Protein AF-0000000080803231 (afdb_homodimer)

Nearest PDB structures (foldseek):
  3es6-assembly2_B  TM=8.431E-01  e=3.240E-10  Homo sapiens
  8ayh-assembly1_A  TM=7.373E-01  e=5.396E-03  Homo sapiens
  5ow3-assembly1_C-3  TM=6.911E-01  e=1.444E-02  Arabidopsis thaliana
  5a42-assembly1_A  TM=6.974E-01  e=1.611E-02  Escherichia coli K-12
  8dhe-assembly1_C  TM=6.449E-01  e=3.264E-01  Tannerella forsythia

Sequence (292 aa):
MQPLQFLPWACRATLFLIFCLHLGPNNAQQDTRNPVIMDMEIQRELENQDEITLKGSLKTELKECMVAKVFLVSSYPMSGPFYYTYTTCLCEDSPKTFYWEFPVVRQVDIALVAKIISEENICTDAISVIPNKGNFTYIRRKLSPQMQPLQFLPWACRATLFLIFCLHLGPNNAQQDTRNPVIMDMEIQRELENQDEITLKGSLKTELKECMVAKVFLVSSYPMSGPFYYTYTTCLCEDSPKTFYWEFPVVRQVDIALVAKIISEENICTDAISVIPNKGNFTYIRRKLSPQ

Foldseek 3Di:
DDPPPPPPPPPLQVLLVVCDVVVDDDCPVPPDQQQKDKDKDWDADPVFRQKIKIKMKIAGQDQAKFKKKKAKDKNDDFDDQNGDIDIAIHHHPDMDMDIGIGGDPAKMKMKIKIATDDDPPRDDPHDHDQDPPNRIDMDMDIDGGD/DDPPPDPDPPVQCVLLVCVDVPVDVDPLPPDDQQQKDKDKDWDADPVFRQKIKIKMKIAGQDQAKFKKKKAKDKNGDFDDQNGDIDIAIHHHPDMDMDIGIGGDPAKMKMKIKIATDDDPPRDDPHDHDQDPPNRIGMDMDIDGGD

Secondary structure (DSSP, 8-state):
-------TTGGGSHHHHHHHHHH-SS----SS--SEEEEEEEEE-SS-TTEEEEEEEEEE--SSBEEEEEEEEESS---GGGG-EEEEEEBTTB-EEEEEEEE--S-EEEEEEEEEE--TTS-SSS-B---SS-SEEEEEEEE---/--------SGGGHHHHHHHHHHH-S-----SS--SEEEEEEEEE-SS-TTEEEEEEEEEE--SSBEEEEEEEEESS---GGGG-EEEEEEBTTB-EEEEEEEE--S-EEEEEEEEEE--TTS-SSS-B---SS-SEEEEEEEE---

Organism: Erinaceus europaeus (NCBI:txid9365)

Structure (mmCIF, N/CA/C/O backbone):
data_AF-0000000080803231-model_v1
#
loop_
_entity.id
_entity.type
_entity.pdbx_description
1 polymer 'Prolactin-induced protein'
#
loop_
_atom_site.group_PDB
_atom_site.id
_atom_site.type_symbol
_atom_site.label_atom_id
_atom_site.label_alt_id
_atom_site.label_comp_id
_atom_site.label_asym_id
_atom_site.label_entity_id
_atom_site.label_seq_id
_atom_site.pdbx_PDB_ins_code
_atom_site.Cartn_x
_atom_site.Cartn_y
_atom_site.Cartn_z
_atom_site.occupancy
_atom_site.B_iso_or_equiv
_atom_site.auth_seq_id
_atom_site.auth_comp_id
_atom_site.auth_asym_id
_atom_site.auth_atom_id
_atom_site.pdbx_PDB_model_num
ATOM 1 N N . MET A 1 1 ? 46.125 -5.98 -3.676 1 27.3 1 MET A N 1
ATOM 2 C CA . MET A 1 1 ? 44.906 -5.176 -3.543 1 27.3 1 MET A CA 1
ATOM 3 C C . MET A 1 1 ? 43.656 -6.047 -3.65 1 27.3 1 MET A C 1
ATOM 5 O O . MET A 1 1 ? 43.438 -6.691 -4.676 1 27.3 1 MET A O 1
ATOM 9 N N . GLN A 1 2 ? 43.125 -6.551 -2.461 1 32.94 2 GLN A N 1
ATOM 10 C CA . GLN A 1 2 ? 42.156 -7.617 -2.283 1 32.94 2 GLN A CA 1
ATOM 11 C C . GLN A 1 2 ? 40.75 -7.164 -2.723 1 32.94 2 GLN A C 1
ATOM 13 O O . GLN A 1 2 ? 40.406 -6.004 -2.531 1 32.94 2 GLN A O 1
ATOM 18 N N . PRO A 1 3 ? 40.031 -7.898 -3.717 1 36.91 3 PRO A N 1
ATOM 19 C CA . PRO A 1 3 ? 38.688 -7.625 -4.25 1 36.91 3 PRO A CA 1
ATOM 20 C C . PRO A 1 3 ? 37.625 -7.559 -3.158 1 36.91 3 PRO A C 1
ATOM 22 O O . PRO A 1 3 ? 37.688 -8.328 -2.193 1 36.91 3 PRO A O 1
ATOM 25 N N . LEU A 1 4 ? 37.188 -6.336 -2.783 1 32.31 4 LEU A N 1
ATOM 26 C CA . LEU A 1 4 ? 36 -6.078 -1.974 1 32.31 4 LEU A CA 1
ATOM 27 C C . LEU A 1 4 ? 34.812 -6.895 -2.477 1 32.31 4 LEU A C 1
ATOM 29 O O . LEU A 1 4 ? 34.281 -6.629 -3.562 1 32.31 4 LEU A O 1
ATOM 33 N N . GLN A 1 5 ? 34.781 -8.133 -2.191 1 29.8 5 GLN A N 1
ATOM 34 C CA . GLN A 1 5 ? 33.688 -9.07 -2.5 1 29.8 5 GLN A CA 1
ATOM 35 C C . GLN A 1 5 ? 32.344 -8.547 -2 1 29.8 5 GLN A C 1
ATOM 37 O O . GLN A 1 5 ? 32.25 -8.102 -0.858 1 29.8 5 GLN A O 1
ATOM 42 N N . PHE A 1 6 ? 31.594 -7.973 -2.893 1 30.08 6 PHE A N 1
ATOM 43 C CA . PHE A 1 6 ? 30.188 -7.602 -2.85 1 30.08 6 PHE A CA 1
ATOM 44 C C . PHE A 1 6 ? 29.344 -8.727 -2.254 1 30.08 6 PHE A C 1
ATOM 46 O O . PHE A 1 6 ? 29.156 -9.773 -2.887 1 30.08 6 PHE A O 1
ATOM 53 N N . LEU A 1 7 ? 29.5 -8.953 -0.941 1 32.75 7 LEU A N 1
ATOM 54 C CA . LEU A 1 7 ? 28.734 -9.984 -0.238 1 32.75 7 LEU A CA 1
ATOM 55 C C . LEU A 1 7 ? 27.234 -9.742 -0.366 1 32.75 7 LEU A C 1
ATOM 57 O O . LEU A 1 7 ? 26.438 -10.43 0.272 1 32.75 7 LEU A O 1
ATOM 61 N N . PRO A 1 8 ? 26.797 -8.594 -0.977 1 37.53 8 PRO A N 1
ATOM 62 C CA . PRO A 1 8 ? 25.469 -8.266 -0.452 1 37.53 8 PRO A CA 1
ATOM 63 C C . PRO A 1 8 ? 24.391 -9.25 -0.909 1 37.53 8 PRO A C 1
ATOM 65 O O . PRO A 1 8 ? 23.203 -8.992 -0.732 1 37.53 8 PRO A O 1
ATOM 68 N N . TRP A 1 9 ? 24.688 -10.094 -1.923 1 33.88 9 TRP A N 1
ATOM 69 C CA . TRP A 1 9 ? 23.578 -10.562 -2.738 1 33.88 9 TRP A CA 1
ATOM 70 C C . TRP A 1 9 ? 22.75 -11.609 -1.989 1 33.88 9 TRP A C 1
ATOM 72 O O . TRP A 1 9 ? 21.906 -12.289 -2.582 1 33.88 9 TRP A O 1
ATOM 82 N N . ALA A 1 10 ? 23.219 -12.164 -0.907 1 36.75 10 ALA A N 1
ATOM 83 C CA . ALA A 1 10 ? 22.656 -13.461 -0.56 1 36.75 10 ALA A CA 1
ATOM 84 C C . ALA A 1 10 ? 21.172 -13.328 -0.196 1 36.75 10 ALA A C 1
ATOM 86 O O . ALA A 1 10 ? 20.422 -14.297 -0.276 1 36.75 10 ALA A O 1
ATOM 87 N N . CYS A 1 11 ? 20.828 -12.32 0.639 1 36 11 CYS A N 1
ATOM 88 C CA . CYS A 1 11 ? 19.609 -12.43 1.442 1 36 11 CYS A CA 1
ATOM 89 C C . CYS A 1 11 ? 18.375 -12.312 0.569 1 36 11 CYS A C 1
ATOM 91 O O . CYS A 1 11 ? 17.25 -12.227 1.081 1 36 11 CYS A O 1
ATOM 93 N N . ARG A 1 12 ? 18.5 -11.969 -0.659 1 38.38 12 ARG A N 1
ATOM 94 C CA . ARG A 1 12 ? 17.328 -11.867 -1.512 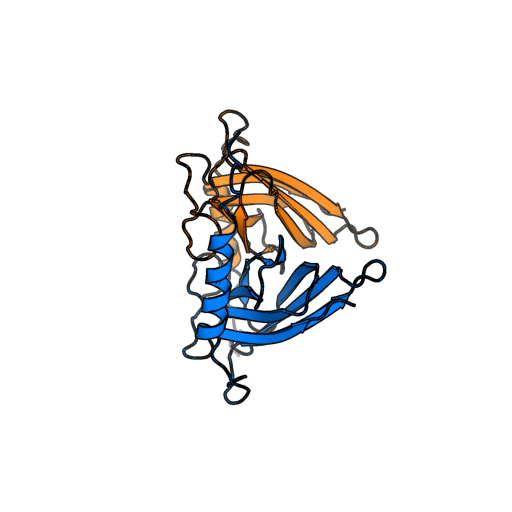1 38.38 12 ARG A CA 1
ATOM 95 C C . ARG A 1 12 ? 16.703 -13.242 -1.737 1 38.38 12 ARG A C 1
ATOM 97 O O . ARG A 1 12 ? 15.57 -13.336 -2.234 1 38.38 12 ARG A O 1
ATOM 104 N N . ALA A 1 13 ? 17.422 -14.297 -1.598 1 39.69 13 ALA A N 1
ATOM 105 C CA . ALA A 1 13 ? 16.984 -15.633 -1.991 1 39.69 13 ALA A CA 1
ATOM 106 C C . ALA A 1 13 ? 15.883 -16.141 -1.073 1 39.69 13 ALA A C 1
ATOM 108 O O . ALA A 1 13 ? 15.078 -17 -1.472 1 39.69 13 ALA A O 1
ATOM 109 N N . THR A 1 14 ? 15.898 -15.758 0.161 1 42.81 14 THR A N 1
ATOM 110 C CA . THR A 1 14 ? 15.062 -16.469 1.129 1 42.81 14 THR A CA 1
ATOM 111 C C . THR A 1 14 ? 13.594 -16.141 0.913 1 42.81 14 THR A C 1
ATOM 113 O O . THR A 1 14 ? 12.719 -16.969 1.198 1 42.81 14 THR A O 1
ATOM 116 N N . LEU A 1 15 ? 13.258 -14.984 0.443 1 43.25 15 LEU A N 1
ATOM 117 C CA . LEU A 1 15 ? 11.828 -14.781 0.242 1 43.25 15 LEU A CA 1
ATOM 118 C C . LEU A 1 15 ? 11.297 -15.695 -0.853 1 43.25 15 LEU A C 1
ATOM 120 O O . LEU A 1 15 ? 10.094 -15.961 -0.92 1 43.25 15 LEU A O 1
ATOM 124 N N . PHE A 1 16 ? 12.188 -16 -1.851 1 43.75 16 PHE A N 1
ATOM 125 C CA . PHE A 1 16 ? 11.836 -16.938 -2.914 1 43.75 16 PHE A CA 1
ATOM 126 C C . PHE A 1 16 ? 11.422 -18.281 -2.338 1 43.75 16 PHE A C 1
ATOM 128 O O . PHE A 1 16 ? 10.445 -18.875 -2.783 1 43.75 16 PHE A O 1
ATOM 135 N N . LEU A 1 17 ? 12.344 -18.844 -1.626 1 43.69 17 LEU A N 1
ATOM 136 C CA . LEU A 1 17 ? 12.133 -20.219 -1.146 1 43.69 17 LEU A CA 1
ATOM 137 C C . LEU A 1 17 ? 10.852 -20.297 -0.312 1 43.69 17 LEU A C 1
ATOM 139 O O . LEU A 1 17 ? 10.117 -21.281 -0.395 1 43.69 17 LEU A O 1
ATOM 143 N N . ILE A 1 18 ? 10.688 -19.219 0.378 1 46.88 18 ILE A N 1
ATOM 144 C CA . ILE A 1 18 ? 9.523 -19.344 1.253 1 46.88 18 ILE A CA 1
ATOM 145 C C . ILE A 1 18 ? 8.242 -19.188 0.437 1 46.88 18 ILE A C 1
ATOM 147 O O . ILE A 1 18 ? 7.18 -19.672 0.834 1 46.88 18 ILE A O 1
ATOM 151 N N . PHE A 1 19 ? 8.336 -18.375 -0.599 1 50.41 19 PHE A N 1
ATOM 152 C CA . PHE A 1 19 ? 7.18 -18.25 -1.483 1 50.41 19 PHE A CA 1
ATOM 153 C C . PHE A 1 19 ? 6.668 -19.641 -1.883 1 50.41 19 PHE A C 1
ATOM 155 O O . PHE A 1 19 ? 5.465 -19.906 -1.813 1 50.41 19 PHE A O 1
ATOM 162 N N . CYS A 1 20 ? 7.637 -20.312 -2.467 1 48.78 20 CYS A N 1
ATOM 163 C CA . CYS A 1 20 ? 7.305 -21.641 -3.002 1 48.78 20 CYS A CA 1
ATOM 164 C C . CYS A 1 20 ? 6.695 -22.516 -1.924 1 48.78 20 CYS A C 1
ATOM 166 O O . CYS A 1 20 ? 5.762 -23.281 -2.193 1 48.78 20 CYS A O 1
ATOM 168 N N . LEU A 1 21 ? 7.445 -22.656 -0.911 1 48.75 21 LEU A N 1
ATOM 169 C CA . LEU A 1 21 ? 6.988 -23.609 0.084 1 48.75 21 LEU A CA 1
ATOM 170 C C . LEU A 1 21 ? 5.625 -23.219 0.643 1 48.75 21 LEU A C 1
ATOM 172 O O . LEU A 1 21 ? 4.84 -24.078 1.053 1 48.75 21 LEU A O 1
ATOM 176 N N . HIS A 1 22 ? 5.473 -21.906 0.751 1 49.66 22 HIS A N 1
ATOM 177 C CA . HIS A 1 22 ? 4.23 -21.531 1.426 1 49.66 22 HIS A CA 1
ATOM 178 C C . HIS A 1 22 ? 3.061 -21.5 0.451 1 49.66 22 HIS A C 1
ATOM 180 O O . HIS A 1 22 ? 1.923 -21.797 0.834 1 49.66 22 HIS A O 1
ATOM 186 N N . LEU A 1 23 ? 3.324 -20.953 -0.739 1 56.59 23 LEU A N 1
ATOM 187 C CA . LEU A 1 23 ? 2.102 -20.891 -1.533 1 56.59 23 LEU A CA 1
ATOM 188 C C . LEU A 1 23 ? 1.754 -22.281 -2.088 1 56.59 23 LEU A C 1
ATOM 190 O O . LEU A 1 23 ? 0.656 -22.484 -2.611 1 56.59 23 LEU A O 1
ATOM 194 N N . GLY A 1 24 ? 2.422 -23.484 -1.534 1 46.59 24 GLY A N 1
ATOM 195 C CA . GLY A 1 24 ? 2.088 -24.859 -1.867 1 46.59 24 GLY A CA 1
ATOM 196 C C . GLY A 1 24 ? 1.472 -25 -3.244 1 46.59 24 GLY A C 1
ATOM 197 O O . GLY A 1 24 ? 1.038 -24.016 -3.846 1 46.59 24 GLY A O 1
ATOM 198 N N . PRO A 1 25 ? 1.751 -26.109 -3.922 1 44.66 25 PRO A N 1
ATOM 199 C CA . PRO A 1 25 ? 1.217 -26.359 -5.262 1 44.66 25 PRO A CA 1
ATOM 200 C C . PRO A 1 25 ? -0.153 -25.719 -5.48 1 44.66 25 PRO A C 1
ATOM 202 O O . PRO A 1 25 ? -0.329 -24.938 -6.41 1 44.66 25 PRO A O 1
ATOM 205 N N . ASN A 1 26 ? -1.227 -26.812 -5.738 1 39 26 ASN A N 1
ATOM 206 C CA . ASN A 1 26 ? -2.438 -26.969 -6.539 1 39 26 ASN A CA 1
ATOM 207 C C . ASN A 1 26 ? -3.473 -25.891 -6.199 1 39 26 ASN A C 1
ATOM 209 O O . ASN A 1 26 ? -4.441 -25.703 -6.938 1 39 26 ASN A O 1
ATOM 213 N N . ASN A 1 27 ? -4.016 -25.797 -4.863 1 38.81 27 ASN A N 1
ATOM 214 C CA . ASN A 1 27 ? -5.461 -25.594 -4.84 1 38.81 27 ASN A CA 1
ATOM 215 C C . ASN A 1 27 ? -5.836 -24.172 -5.246 1 38.81 27 ASN A C 1
ATOM 217 O O . ASN A 1 27 ? -5.562 -23.219 -4.512 1 38.81 27 ASN A O 1
ATOM 221 N N . ALA A 1 28 ? -5.328 -23.609 -6.375 1 43.56 28 ALA A N 1
ATOM 222 C CA . ALA A 1 28 ? -6.301 -22.656 -6.895 1 43.56 28 ALA A CA 1
ATOM 223 C C . ALA A 1 28 ? -7.672 -22.859 -6.254 1 43.56 28 ALA A C 1
ATOM 225 O O . ALA A 1 28 ? -8.383 -23.812 -6.59 1 43.56 28 ALA A O 1
ATOM 226 N N . GLN A 1 29 ? -7.781 -23.031 -5.062 1 41.78 29 GLN A N 1
ATOM 227 C CA . GLN A 1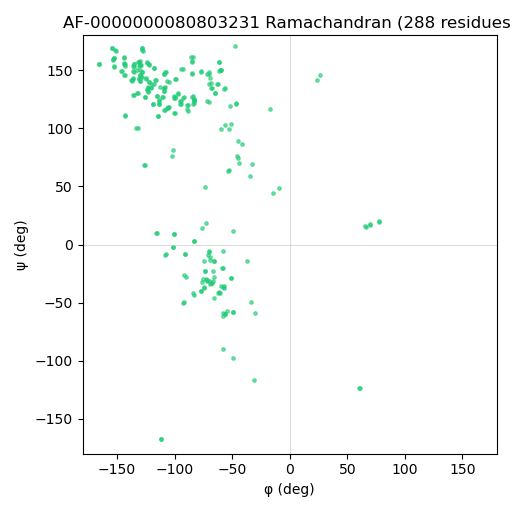 29 ? -9.078 -23.328 -4.461 1 41.78 29 GLN A CA 1
ATOM 228 C C . GLN A 1 29 ? -10.203 -22.594 -5.188 1 41.78 29 GLN A C 1
ATOM 230 O O . GLN A 1 29 ? -10.391 -21.391 -4.988 1 41.78 29 GLN A O 1
ATOM 235 N N . GLN A 1 30 ? -10.32 -22.844 -6.41 1 39.88 30 GLN A N 1
ATOM 236 C CA . GLN A 1 30 ? -11.625 -22.688 -7.059 1 39.88 30 GLN A CA 1
ATOM 237 C C . GLN A 1 30 ? -12.758 -23.047 -6.102 1 39.88 30 GLN A C 1
ATOM 239 O O . GLN A 1 30 ? -13.93 -22.875 -6.43 1 39.88 30 GLN A O 1
ATOM 244 N N . ASP A 1 31 ? -12.75 -24.344 -5.289 1 39.28 31 ASP A N 1
ATOM 245 C CA . ASP A 1 31 ? -14.07 -24.844 -4.914 1 39.28 31 ASP A CA 1
ATOM 246 C C . ASP A 1 31 ? -14.914 -23.734 -4.281 1 39.28 31 ASP A C 1
ATOM 248 O O . ASP A 1 31 ? -16.047 -23.516 -4.688 1 39.28 31 ASP A O 1
ATOM 252 N N . THR A 1 32 ? -14.922 -23.719 -2.771 1 45.59 32 THR A N 1
ATOM 253 C CA . THR A 1 32 ? -15.789 -23.172 -1.737 1 45.59 32 THR A CA 1
ATOM 254 C C . THR A 1 32 ? -15.664 -21.641 -1.681 1 45.59 32 THR A C 1
ATOM 256 O O . THR A 1 32 ? -14.625 -21.094 -2.057 1 45.59 32 THR A O 1
ATOM 259 N N . ARG A 1 33 ? -16.656 -20.812 -1.375 1 61.12 33 ARG A N 1
ATOM 260 C CA . ARG A 1 33 ? -17.016 -19.406 -1.44 1 61.12 33 ARG A CA 1
ATOM 261 C C . ARG A 1 33 ? -15.953 -18.531 -0.797 1 61.12 33 ARG A C 1
ATOM 263 O O . ARG A 1 33 ? -15.969 -18.328 0.417 1 61.12 33 ARG A O 1
ATOM 270 N N . ASN A 1 34 ? -14.688 -18.469 -1.289 1 80.81 34 ASN A N 1
ATOM 271 C CA . ASN A 1 34 ? -13.68 -17.547 -0.78 1 80.81 34 ASN A CA 1
ATOM 272 C C . ASN A 1 34 ? -14.234 -16.125 -0.618 1 80.81 34 ASN A C 1
ATOM 274 O O . ASN A 1 34 ? -14.867 -15.602 -1.532 1 80.81 34 ASN A O 1
ATOM 278 N N . PRO A 1 35 ? -14.148 -15.695 0.57 1 89.44 35 PRO A N 1
ATOM 279 C CA . PRO A 1 35 ? -14.711 -14.367 0.823 1 89.44 35 PRO A CA 1
ATOM 280 C C . PRO A 1 35 ? -14.062 -13.281 -0.032 1 89.44 35 PRO A C 1
ATOM 282 O O . PRO A 1 35 ? -14.672 -12.234 -0.268 1 89.44 35 PRO A O 1
ATOM 285 N N . VAL A 1 36 ? -12.844 -13.586 -0.533 1 94.56 36 VAL A N 1
ATOM 286 C CA . VAL A 1 36 ? -12.148 -12.578 -1.333 1 94.56 36 VAL A CA 1
ATOM 287 C C . VAL A 1 36 ? -12.039 -13.055 -2.779 1 94.56 36 VAL A C 1
ATOM 289 O O . VAL A 1 36 ? -11.523 -14.148 -3.041 1 94.56 36 VAL A O 1
ATOM 292 N N . ILE A 1 37 ? -12.586 -12.297 -3.699 1 95 37 ILE A N 1
ATOM 293 C CA . ILE A 1 37 ? -12.477 -12.539 -5.133 1 95 37 ILE A CA 1
ATOM 294 C C . ILE A 1 37 ? -11.406 -11.617 -5.73 1 95 37 ILE A C 1
ATOM 296 O O . ILE A 1 37 ? -11.445 -10.406 -5.527 1 95 37 ILE A O 1
ATOM 300 N N . MET A 1 38 ? -10.484 -12.188 -6.438 1 95.5 38 MET A N 1
ATOM 301 C CA . MET A 1 38 ? -9.367 -11.383 -6.941 1 95.5 38 MET A CA 1
ATOM 302 C C . MET A 1 38 ? -9.156 -11.625 -8.43 1 95.5 38 MET A C 1
ATOM 304 O O . MET A 1 38 ? -9.547 -12.672 -8.953 1 95.5 38 MET A O 1
ATOM 308 N N . ASP A 1 39 ? -8.617 -10.688 -9.078 1 96.31 39 ASP A N 1
ATOM 309 C CA . ASP A 1 39 ? -8.203 -10.773 -10.477 1 96.31 39 ASP A CA 1
ATOM 310 C C . ASP A 1 39 ? -6.91 -10.008 -10.719 1 96.31 39 ASP A C 1
ATOM 312 O O . ASP A 1 39 ? -6.539 -9.141 -9.922 1 96.31 39 ASP A O 1
ATOM 316 N N . MET A 1 40 ? -6.172 -10.391 -11.703 1 96.19 40 MET A N 1
ATOM 317 C CA . MET A 1 40 ? -4.898 -9.766 -12.062 1 96.19 40 MET A CA 1
ATOM 318 C C . MET A 1 40 ? -4.805 -9.555 -13.57 1 96.19 40 MET A C 1
ATOM 320 O O . MET A 1 40 ? -5.035 -10.477 -14.352 1 96.19 40 MET A O 1
ATOM 324 N N . GLU A 1 41 ? -4.48 -8.359 -13.945 1 96.44 41 GLU A N 1
ATOM 325 C CA . GLU A 1 41 ? -4.285 -7.996 -15.352 1 96.44 41 GLU A CA 1
ATOM 326 C C . GLU A 1 41 ? -2.887 -7.438 -15.586 1 96.44 41 GLU A C 1
ATOM 328 O O . GLU A 1 41 ? -2.383 -6.648 -14.781 1 96.44 41 GLU A O 1
ATOM 333 N N . ILE A 1 42 ? -2.32 -7.82 -16.688 1 95.12 42 ILE A N 1
ATOM 334 C CA . ILE A 1 42 ? -0.968 -7.395 -17.031 1 95.12 42 ILE A CA 1
ATOM 335 C C . ILE A 1 42 ? -1.001 -6.527 -18.297 1 95.12 42 ILE A C 1
ATOM 337 O O . ILE A 1 42 ? -1.584 -6.918 -19.312 1 95.12 42 ILE A O 1
ATOM 341 N N . GLN A 1 43 ? -0.391 -5.414 -18.141 1 93.62 43 GLN A N 1
ATOM 342 C CA . GLN A 1 43 ? -0.244 -4.52 -19.281 1 93.62 43 GLN A CA 1
ATOM 343 C C . GLN A 1 43 ? 1.225 -4.191 -19.547 1 93.62 43 GLN A C 1
ATOM 345 O O . GLN A 1 43 ? 1.98 -3.93 -18.609 1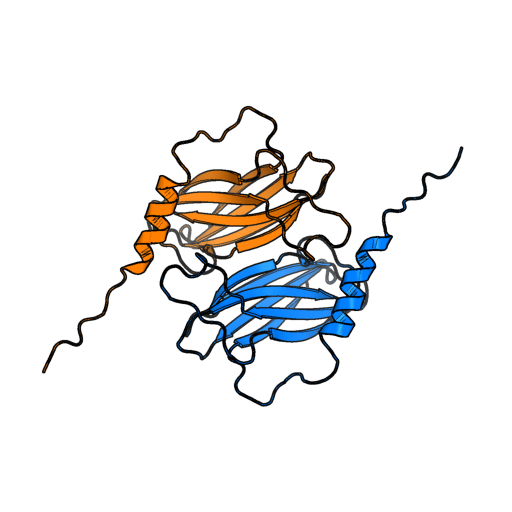 93.62 43 GLN A O 1
ATOM 350 N N . ARG A 1 44 ? 1.612 -4.25 -20.781 1 90.94 44 ARG A N 1
ATOM 351 C CA . ARG A 1 44 ? 2.99 -3.941 -21.141 1 90.94 44 ARG A CA 1
ATOM 352 C C . ARG A 1 44 ? 3.086 -2.566 -21.797 1 90.94 44 ARG A C 1
ATOM 354 O O . ARG A 1 44 ? 2.188 -2.16 -22.531 1 90.94 44 ARG A O 1
ATOM 361 N N . GLU A 1 45 ? 4.137 -1.911 -21.406 1 84.69 45 GLU A N 1
ATOM 362 C CA . GLU A 1 45 ? 4.348 -0.595 -22 1 84.69 45 GLU A CA 1
ATOM 363 C C . GLU A 1 45 ? 4.703 -0.71 -23.484 1 84.69 45 GLU A C 1
ATOM 365 O O . GLU A 1 45 ? 5.469 -1.596 -23.875 1 84.69 45 GLU A O 1
ATOM 370 N N . LEU A 1 46 ? 4.137 0.197 -24.312 1 78.75 46 LEU A N 1
ATOM 371 C CA . LEU A 1 46 ? 4.305 0.16 -25.766 1 78.75 46 LEU A CA 1
ATOM 372 C C . LEU A 1 46 ? 5.77 0.343 -26.141 1 78.75 46 LEU A C 1
ATOM 374 O O . LEU A 1 46 ? 6.27 -0.334 -27.047 1 78.75 46 LEU A O 1
ATOM 378 N N . GLU A 1 47 ? 6.406 1.27 -25.438 1 84.12 47 GLU A N 1
ATOM 379 C CA . GLU A 1 47 ? 7.777 1.597 -25.812 1 84.12 47 GLU A CA 1
ATOM 380 C C . GLU A 1 47 ? 8.75 0.529 -25.312 1 84.12 47 GLU A C 1
ATOM 382 O O . GLU A 1 47 ? 9.766 0.264 -25.969 1 84.12 47 GLU A O 1
ATOM 387 N N . ASN A 1 48 ? 8.594 0.041 -24.219 1 81.06 48 ASN A N 1
ATOM 388 C CA . ASN A 1 48 ? 9.406 -1.021 -23.641 1 81.06 48 ASN A CA 1
ATOM 389 C C . ASN A 1 48 ? 8.547 -2.135 -23.047 1 81.06 48 ASN A C 1
ATOM 391 O O . ASN A 1 48 ? 8.078 -2.031 -21.906 1 81.06 48 ASN A O 1
ATOM 395 N N . GLN A 1 49 ? 8.453 -3.117 -23.781 1 82.44 49 GLN A N 1
ATOM 396 C CA . GLN A 1 49 ? 7.523 -4.195 -23.453 1 82.44 49 GLN A CA 1
ATOM 397 C C . GLN A 1 49 ? 7.984 -4.977 -22.234 1 82.44 49 GLN A C 1
ATOM 399 O O . GLN A 1 49 ? 7.242 -5.809 -21.703 1 82.44 49 GLN A O 1
ATOM 404 N N . ASP A 1 50 ? 9.195 -4.648 -21.75 1 88.69 50 ASP A N 1
ATOM 405 C CA . ASP A 1 50 ? 9.672 -5.336 -20.562 1 88.69 50 ASP A CA 1
ATOM 406 C C . ASP A 1 50 ? 9.266 -4.586 -19.297 1 88.69 50 ASP A C 1
ATOM 408 O O . ASP A 1 50 ? 9.461 -5.078 -18.188 1 88.69 50 ASP A O 1
ATOM 412 N N . GLU A 1 51 ? 8.75 -3.449 -19.562 1 90.12 51 GLU A N 1
ATOM 413 C CA . GLU A 1 51 ? 8.172 -2.707 -18.453 1 90.12 51 GLU A CA 1
ATOM 414 C C . GLU A 1 51 ? 6.707 -3.072 -18.25 1 90.12 51 GLU A C 1
ATOM 416 O O . GLU A 1 51 ? 5.875 -2.842 -19.141 1 90.12 51 GLU A O 1
ATOM 421 N N . ILE A 1 52 ? 6.348 -3.59 -17.094 1 94.12 52 ILE A N 1
ATOM 422 C CA . ILE A 1 52 ? 5.039 -4.168 -16.828 1 94.12 52 ILE A CA 1
ATOM 423 C C . ILE A 1 52 ? 4.25 -3.246 -15.891 1 94.12 52 ILE A C 1
ATOM 425 O O . ILE A 1 52 ? 4.801 -2.719 -14.922 1 94.12 52 ILE A O 1
ATOM 429 N N . THR A 1 53 ? 3.068 -3.043 -16.203 1 95.75 53 THR A N 1
ATOM 430 C CA . THR A 1 53 ? 2.09 -2.549 -15.25 1 95.75 53 THR A CA 1
ATOM 431 C C . THR A 1 53 ? 1.092 -3.643 -14.883 1 95.75 53 THR A C 1
ATOM 433 O O . THR A 1 53 ? 0.344 -4.121 -15.734 1 95.75 53 THR A O 1
ATOM 436 N N . LEU A 1 54 ? 1.113 -4.016 -13.648 1 96.69 54 LEU A N 1
ATOM 437 C CA . LEU A 1 54 ? 0.175 -5.02 -13.156 1 96.69 54 LEU A CA 1
ATOM 438 C C . LEU A 1 54 ? -0.99 -4.363 -12.422 1 96.69 54 LEU A C 1
ATOM 440 O O . LEU A 1 54 ? -0.782 -3.553 -11.516 1 96.69 54 LEU A O 1
ATOM 444 N N . LYS A 1 55 ? -2.125 -4.711 -12.875 1 97.75 55 LYS A N 1
ATOM 445 C CA . LYS A 1 55 ? -3.355 -4.281 -12.219 1 97.75 55 LYS A CA 1
ATOM 446 C C . LYS A 1 55 ? -3.994 -5.43 -11.445 1 97.75 55 LYS A C 1
ATOM 448 O O . LYS A 1 55 ? -4.344 -6.461 -12.023 1 97.75 55 LYS A O 1
ATOM 453 N N . GLY A 1 56 ? -4.094 -5.219 -10.164 1 97.62 56 GLY A N 1
ATOM 454 C CA . GLY A 1 56 ? -4.789 -6.184 -9.328 1 97.62 56 GLY A CA 1
ATOM 455 C C . GLY A 1 56 ? -6.117 -5.672 -8.805 1 97.62 56 GLY A C 1
ATOM 456 O O . GLY A 1 56 ? -6.242 -4.496 -8.461 1 97.62 56 GLY A O 1
ATOM 457 N N . SER A 1 57 ? -7.055 -6.531 -8.656 1 97.81 57 SER A N 1
ATOM 458 C CA . SER A 1 57 ? -8.359 -6.137 -8.141 1 97.81 57 SER A CA 1
ATOM 459 C C . SER A 1 57 ? -8.867 -7.133 -7.098 1 97.81 57 SER A C 1
ATOM 461 O O . SER A 1 57 ? -8.656 -8.336 -7.238 1 97.81 57 SER A O 1
ATOM 463 N N . LEU A 1 58 ? -9.508 -6.594 -6.082 1 97.56 58 LEU A N 1
ATOM 464 C CA . LEU A 1 58 ? -10.141 -7.391 -5.031 1 97.56 58 LEU A CA 1
ATOM 465 C C . LEU A 1 58 ? -11.578 -6.945 -4.801 1 97.56 58 LEU A C 1
ATOM 467 O O . LEU A 1 58 ? -11.867 -5.746 -4.789 1 97.56 58 LEU A O 1
ATOM 471 N N . LYS A 1 59 ? -12.414 -7.891 -4.586 1 97.44 59 LYS A N 1
ATOM 472 C CA . LYS A 1 59 ? -13.758 -7.617 -4.094 1 97.44 59 LYS A CA 1
ATOM 473 C C . LYS A 1 59 ? -14.227 -8.711 -3.137 1 97.44 59 LYS A C 1
ATOM 475 O O . LYS A 1 59 ? -13.602 -9.766 -3.041 1 97.44 59 LYS A O 1
ATOM 480 N N . THR A 1 60 ? -15.188 -8.422 -2.35 1 94.81 60 THR A N 1
ATOM 481 C CA . THR A 1 60 ? -15.758 -9.43 -1.46 1 94.81 60 THR A CA 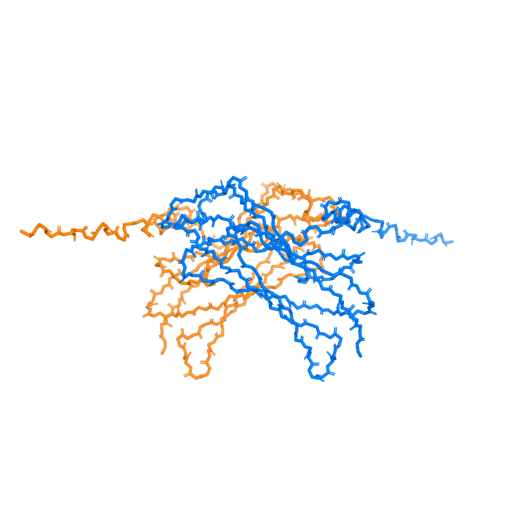1
ATOM 482 C C . THR A 1 60 ? -17.281 -9.453 -1.572 1 94.81 60 THR A C 1
ATOM 484 O O . THR A 1 60 ? -17.906 -8.438 -1.904 1 94.81 60 THR A O 1
ATOM 487 N N . GLU A 1 61 ? -17.844 -10.633 -1.344 1 91.12 61 GLU A N 1
ATOM 488 C CA . GLU A 1 61 ? -19.297 -10.781 -1.314 1 91.12 61 GLU A CA 1
ATOM 489 C C . GLU A 1 61 ? -19.812 -10.844 0.12 1 91.12 61 GLU A C 1
ATOM 491 O O . GLU A 1 61 ? -21.016 -10.977 0.344 1 91.12 61 GLU A O 1
ATOM 496 N N . LEU A 1 62 ? -18.844 -10.805 1.055 1 92 62 LEU A N 1
ATOM 497 C CA . LEU A 1 62 ? -19.266 -10.797 2.453 1 92 62 LEU A CA 1
ATOM 498 C C . LEU A 1 62 ? -19.922 -9.469 2.818 1 92 62 LEU A C 1
ATOM 500 O O . LEU A 1 62 ? -19.5 -8.406 2.342 1 92 62 LEU A O 1
ATOM 504 N N . LYS A 1 63 ? -20.828 -9.578 3.701 1 91.88 63 LYS A N 1
ATOM 505 C CA . LYS A 1 63 ? -21.469 -8.359 4.188 1 91.88 63 LYS A CA 1
ATOM 506 C C . LYS A 1 63 ? -20.547 -7.594 5.129 1 91.88 63 LYS A C 1
ATOM 508 O O . LYS A 1 63 ? -20.547 -6.359 5.148 1 91.88 63 LYS A O 1
ATOM 513 N N . GLU A 1 64 ? -19.797 -8.352 5.93 1 93.81 64 GLU A N 1
ATOM 514 C CA . GLU A 1 64 ? -18.844 -7.73 6.848 1 93.81 64 GLU A CA 1
ATOM 515 C C . GLU A 1 64 ? -17.594 -7.262 6.109 1 93.81 64 GLU A C 1
ATOM 517 O O . GLU A 1 64 ? -17.188 -7.871 5.117 1 93.81 64 GLU A O 1
ATOM 522 N N . CYS A 1 65 ? -17.062 -6.238 6.605 1 96.06 65 CYS A N 1
ATOM 523 C CA . CYS A 1 65 ? -15.82 -5.738 6.043 1 96.06 65 CYS A CA 1
ATOM 524 C C . CYS A 1 65 ? -14.625 -6.473 6.629 1 96.06 65 CYS A C 1
ATOM 526 O O . CYS A 1 65 ? -14.734 -7.125 7.672 1 96.06 65 CYS A O 1
ATOM 528 N N . MET A 1 66 ? -13.492 -6.336 5.871 1 96.88 66 MET A N 1
ATOM 529 C CA . MET A 1 66 ? -12.242 -6.949 6.301 1 96.88 66 MET A CA 1
ATOM 530 C C . MET A 1 66 ? -11.055 -6.066 5.938 1 96.88 66 MET A C 1
ATOM 532 O O . MET A 1 66 ? -11.156 -5.203 5.062 1 96.88 66 MET A O 1
ATOM 536 N N . VAL A 1 67 ? -9.977 -6.27 6.703 1 96.94 67 VAL A N 1
ATOM 537 C CA . VAL A 1 67 ? -8.734 -5.586 6.359 1 96.94 67 VAL A CA 1
ATOM 538 C C . VAL A 1 67 ? -7.855 -6.5 5.512 1 96.94 67 VAL A C 1
ATOM 540 O O . VAL A 1 67 ? -7.488 -7.594 5.949 1 96.94 67 VAL A O 1
ATOM 543 N N . ALA A 1 68 ? -7.547 -6.027 4.305 1 97.88 68 ALA A N 1
ATOM 544 C CA . ALA A 1 68 ? -6.77 -6.855 3.387 1 97.88 68 ALA A CA 1
ATOM 545 C C . ALA A 1 68 ? -5.363 -6.293 3.195 1 97.88 68 ALA A C 1
ATOM 547 O O . ALA A 1 68 ? -5.195 -5.098 2.949 1 97.88 68 ALA A O 1
ATOM 548 N N . LYS A 1 69 ? -4.383 -7.07 3.383 1 97.94 69 LYS A N 1
ATOM 549 C CA . LYS A 1 69 ? -3.006 -6.84 2.957 1 97.94 69 LYS A CA 1
ATOM 550 C C . LYS A 1 69 ? -2.725 -7.516 1.619 1 97.94 69 LYS A C 1
ATOM 552 O O . LYS A 1 69 ? -2.943 -8.719 1.468 1 97.94 69 LYS A O 1
ATOM 557 N N . VAL A 1 70 ? -2.285 -6.738 0.651 1 97.88 70 VAL A N 1
ATOM 558 C CA . VAL A 1 70 ? -2.164 -7.227 -0.718 1 97.88 70 VAL A CA 1
ATOM 559 C C . VAL A 1 70 ? -0.742 -6.996 -1.226 1 97.88 70 VAL A C 1
ATOM 561 O O . VAL A 1 70 ? -0.214 -5.887 -1.128 1 97.88 70 VAL A O 1
ATOM 564 N N . PHE A 1 71 ? -0.11 -8.016 -1.718 1 97.06 71 PHE A N 1
ATOM 565 C CA . PHE A 1 71 ? 1.278 -7.891 -2.146 1 97.06 71 PHE A CA 1
ATOM 566 C C . PHE A 1 71 ? 1.605 -8.922 -3.221 1 97.06 71 PHE A C 1
ATOM 568 O O . PHE A 1 71 ? 0.796 -9.805 -3.508 1 97.06 71 PHE A O 1
ATOM 575 N N . LEU A 1 72 ? 2.752 -8.742 -3.834 1 96.19 72 LEU A N 1
ATOM 576 C CA . LEU A 1 72 ? 3.221 -9.664 -4.867 1 96.19 72 LEU A CA 1
ATOM 577 C C . LEU A 1 72 ? 4.371 -10.516 -4.355 1 96.19 72 LEU A C 1
ATOM 579 O O . LEU A 1 72 ? 5.129 -10.094 -3.48 1 96.19 72 LEU A O 1
ATOM 583 N N . VAL A 1 73 ? 4.414 -11.703 -4.879 1 93.75 73 VAL A N 1
ATOM 584 C CA . VAL A 1 73 ? 5.547 -12.602 -4.676 1 93.75 73 VAL A CA 1
ATOM 585 C C . VAL A 1 73 ? 6.043 -13.117 -6.023 1 93.75 73 VAL A C 1
ATOM 587 O O . VAL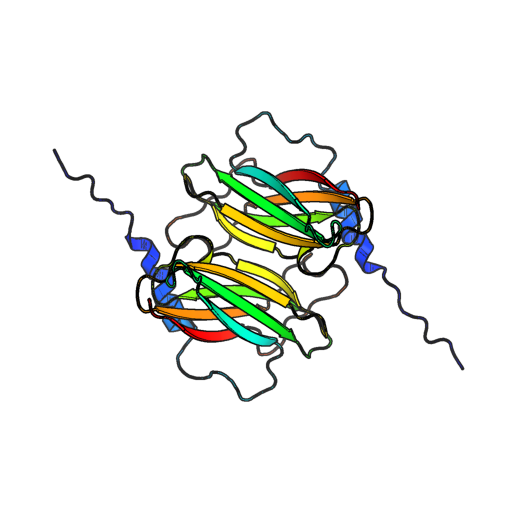 A 1 73 ? 5.27 -13.219 -6.98 1 93.75 73 VAL A O 1
ATOM 590 N N . SER A 1 74 ? 7.289 -13.352 -6.066 1 92 74 SER A N 1
ATOM 591 C CA . SER A 1 74 ? 7.875 -13.805 -7.32 1 92 74 SER A CA 1
ATOM 592 C C . SER A 1 74 ? 8.844 -14.961 -7.09 1 92 74 SER A C 1
ATOM 594 O O . SER A 1 74 ? 9.375 -15.125 -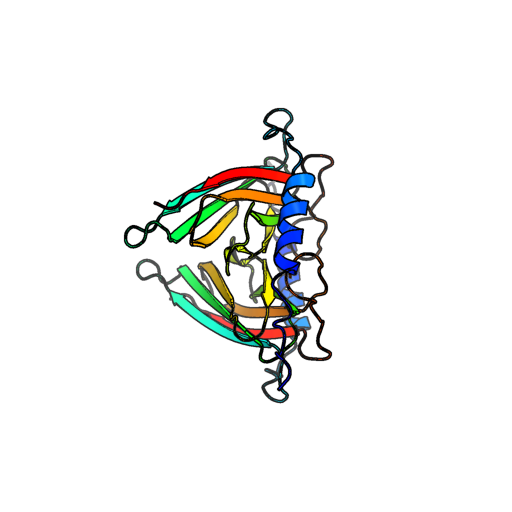5.992 1 92 74 SER A O 1
ATOM 596 N N . SER A 1 75 ? 8.992 -15.703 -8.141 1 90 75 SER A N 1
ATOM 597 C CA . SER A 1 75 ? 9.922 -16.828 -8.102 1 90 75 SER A CA 1
ATOM 598 C C . SER A 1 75 ? 11.367 -16.344 -8.141 1 90 75 SER A C 1
ATOM 600 O O . SER A 1 75 ? 12.289 -17.094 -7.805 1 90 75 SER A O 1
ATOM 602 N N . TYR A 1 76 ? 11.594 -15.172 -8.641 1 88.94 76 TYR A N 1
ATOM 603 C CA . TYR A 1 76 ? 12.914 -14.547 -8.703 1 88.94 76 TYR A CA 1
ATOM 604 C C . TYR A 1 76 ? 12.875 -13.141 -8.133 1 88.94 76 TYR A C 1
ATOM 606 O O . TYR A 1 76 ? 11.82 -12.5 -8.102 1 88.94 76 TYR A O 1
ATOM 614 N N . PRO A 1 77 ? 14.062 -12.617 -7.613 1 90.31 77 PRO A N 1
ATOM 615 C CA . PRO A 1 77 ? 14.086 -11.25 -7.09 1 90.31 77 PRO A CA 1
ATOM 616 C C . PRO A 1 77 ? 13.625 -10.219 -8.117 1 90.31 77 PRO A C 1
ATOM 618 O O . PRO A 1 77 ? 13.984 -10.312 -9.297 1 90.31 77 PRO A O 1
ATOM 621 N N . MET A 1 78 ? 12.812 -9.398 -7.602 1 92 78 MET A N 1
ATOM 622 C CA . MET A 1 78 ? 12.32 -8.297 -8.422 1 92 78 MET A CA 1
ATOM 623 C C . MET A 1 78 ? 12.852 -6.961 -7.922 1 92 78 MET A C 1
ATOM 625 O O . MET A 1 78 ? 13.805 -6.922 -7.141 1 92 78 MET A O 1
ATOM 629 N N . SER A 1 79 ? 12.25 -5.844 -8.43 1 90.25 79 SER A N 1
ATOM 630 C CA . SER A 1 79 ? 12.836 -4.559 -8.055 1 90.25 79 SER A CA 1
ATOM 631 C C . SER A 1 79 ? 11.758 -3.545 -7.688 1 90.25 79 SER A C 1
ATOM 633 O O . SER A 1 79 ? 10.617 -3.654 -8.141 1 90.25 79 SER A O 1
ATOM 635 N N . GLY A 1 80 ? 12.211 -2.729 -6.805 1 91.75 80 GLY A N 1
ATOM 636 C CA . GLY A 1 80 ? 11.484 -1.49 -6.578 1 91.75 80 GLY A CA 1
ATOM 637 C C . GLY A 1 80 ? 10.055 -1.713 -6.121 1 91.75 80 GLY A C 1
ATOM 638 O O . GLY A 1 80 ? 9.812 -2.439 -5.156 1 91.75 80 GLY A O 1
ATOM 639 N N . PRO A 1 81 ? 9.094 -1.082 -6.969 1 95.94 81 PRO A N 1
ATOM 640 C CA . PRO A 1 81 ? 7.684 -1.046 -6.562 1 95.94 81 PRO A CA 1
ATOM 641 C C . PRO A 1 81 ? 7.047 -2.432 -6.523 1 95.94 81 PRO A C 1
ATOM 643 O O . PRO A 1 81 ? 5.953 -2.598 -5.977 1 95.94 81 PRO A O 1
ATOM 646 N N . PHE A 1 82 ? 7.734 -3.367 -7.117 1 95.25 82 PHE A N 1
ATOM 647 C CA . PHE A 1 82 ? 7.246 -4.738 -7.043 1 95.25 82 PHE A CA 1
ATOM 648 C C . PHE A 1 82 ? 6.953 -5.133 -5.602 1 95.25 82 PHE A C 1
ATOM 650 O O . PHE A 1 82 ? 6.008 -5.879 -5.332 1 95.25 82 PHE A O 1
ATOM 657 N N . TYR A 1 83 ? 7.648 -4.555 -4.723 1 94.69 83 TYR A N 1
ATOM 658 C CA . TYR A 1 83 ? 7.621 -5.035 -3.346 1 94.69 83 TYR A CA 1
ATOM 659 C C . TYR A 1 83 ? 6.703 -4.172 -2.484 1 94.69 83 TYR A C 1
ATOM 661 O O . TYR A 1 83 ? 6.684 -4.309 -1.259 1 94.69 83 TYR A O 1
ATOM 669 N N . TYR A 1 84 ? 5.973 -3.289 -3.117 1 97.31 84 TYR A N 1
ATOM 670 C CA . TYR A 1 84 ? 5.008 -2.512 -2.348 1 97.31 84 TYR A CA 1
ATOM 671 C C . TYR A 1 84 ? 3.877 -3.396 -1.837 1 97.31 84 TYR A C 1
ATOM 673 O O . TYR A 1 84 ? 3.389 -4.27 -2.559 1 97.31 84 TYR A O 1
ATOM 681 N N . THR A 1 85 ? 3.545 -3.217 -0.608 1 97.88 85 THR A N 1
ATOM 682 C CA . THR A 1 85 ? 2.385 -3.875 -0.015 1 97.88 85 THR A CA 1
ATOM 683 C C . THR A 1 85 ? 1.271 -2.867 0.257 1 97.88 85 THR A C 1
ATOM 685 O O . THR A 1 85 ? 1.52 -1.795 0.813 1 97.88 85 THR A O 1
ATOM 688 N N . TYR A 1 86 ? 0.101 -3.262 -0.16 1 98.12 86 TYR A N 1
ATOM 689 C CA . TYR A 1 86 ? -1.066 -2.43 0.114 1 98.12 86 TYR A CA 1
ATOM 690 C C . TYR A 1 86 ? -1.845 -2.961 1.312 1 98.12 86 TYR A C 1
ATOM 692 O O . TYR A 1 86 ? -1.962 -4.176 1.495 1 98.12 86 TYR A O 1
ATOM 700 N N . THR A 1 87 ? -2.35 -2.074 2.096 1 97.75 87 THR A N 1
ATOM 701 C CA . THR A 1 87 ? -3.365 -2.402 3.09 1 97.75 87 THR A CA 1
ATOM 702 C C . THR A 1 87 ? -4.609 -1.546 2.895 1 97.75 87 THR A C 1
ATOM 704 O O . THR A 1 87 ? -4.512 -0.331 2.705 1 97.75 87 THR A O 1
ATOM 707 N N . THR A 1 88 ? -5.734 -2.201 2.93 1 97.38 88 THR A N 1
ATOM 708 C CA . THR A 1 88 ? -6.969 -1.459 2.711 1 97.38 88 THR A CA 1
ATOM 709 C C . THR A 1 88 ? -8.141 -2.145 3.408 1 97.38 88 THR A C 1
ATOM 711 O O . THR A 1 88 ? -8.047 -3.309 3.799 1 97.38 88 THR A O 1
ATOM 714 N N . CYS A 1 89 ? -9.148 -1.373 3.592 1 97.06 89 CYS A N 1
ATOM 715 C CA . CYS A 1 89 ? -10.43 -1.916 4.035 1 97.06 89 CYS A CA 1
ATOM 716 C C . CYS A 1 89 ? -11.227 -2.455 2.857 1 97.06 89 CYS A C 1
ATOM 718 O O . CYS A 1 89 ? -11.5 -1.728 1.898 1 97.06 89 CYS A O 1
ATOM 720 N N . LEU A 1 90 ? -11.586 -3.705 2.863 1 96.88 90 LEU A N 1
ATOM 721 C CA . LEU A 1 90 ? -12.367 -4.363 1.82 1 96.88 90 LEU A CA 1
ATOM 722 C C . LEU A 1 90 ? -13.797 -4.617 2.289 1 96.88 90 LEU A C 1
ATOM 724 O O . LEU A 1 90 ? -14.016 -5.375 3.236 1 96.88 90 LEU A O 1
ATOM 728 N N . CYS A 1 91 ? -14.742 -3.988 1.589 1 95.88 91 CYS A N 1
ATOM 729 C CA . CYS A 1 91 ? -16.141 -4.105 1.952 1 95.88 91 CYS A CA 1
ATOM 730 C C . CYS A 1 91 ? -16.984 -4.504 0.748 1 95.88 91 CYS A C 1
ATOM 732 O O . CYS A 1 91 ? -16.531 -4.441 -0.391 1 95.88 91 CYS A O 1
ATOM 734 N N . GLU A 1 92 ? -18.219 -4.844 1.104 1 93.38 92 GLU A N 1
ATOM 735 C CA . GLU A 1 92 ? -19.141 -5.242 0.041 1 93.38 92 GLU A CA 1
ATOM 736 C C . GLU A 1 92 ? -19.375 -4.102 -0.941 1 93.38 92 GLU A C 1
ATOM 738 O O . GLU A 1 92 ? -19.484 -2.941 -0.537 1 93.38 92 GLU A O 1
ATOM 743 N N . ASP A 1 93 ? -19.391 -4.406 -2.18 1 92.06 93 ASP A N 1
ATOM 744 C CA . ASP A 1 93 ? -19.734 -3.484 -3.258 1 92.06 93 ASP A CA 1
ATOM 745 C C . ASP A 1 93 ? -18.703 -2.361 -3.369 1 92.06 93 ASP A C 1
ATOM 747 O O . ASP A 1 93 ? -19.031 -1.254 -3.803 1 92.06 93 ASP A O 1
ATOM 751 N N . SER A 1 94 ? -17.609 -2.471 -2.82 1 93.94 94 SER A N 1
ATOM 752 C CA . SER A 1 94 ? -16.516 -1.514 -2.91 1 93.94 94 SER A CA 1
ATOM 753 C C . SER A 1 94 ? -15.219 -2.191 -3.367 1 93.94 94 SER A C 1
ATOM 755 O O . SER A 1 94 ? -14.281 -2.33 -2.586 1 93.94 94 SER A O 1
ATOM 757 N N . PRO A 1 95 ? -15.266 -2.596 -4.598 1 97.19 95 PRO A N 1
ATOM 758 C CA . PRO A 1 95 ? -14.055 -3.254 -5.09 1 97.19 95 PRO A CA 1
ATOM 759 C C . PRO A 1 95 ? -12.82 -2.35 -5.031 1 97.19 95 PRO A C 1
ATOM 761 O O . PRO A 1 95 ? -12.953 -1.124 -5.094 1 97.19 95 PRO A O 1
ATOM 764 N N . LYS A 1 96 ? -11.688 -2.977 -4.852 1 97.88 96 LYS A N 1
ATOM 765 C CA . LYS A 1 96 ? -10.422 -2.258 -4.758 1 97.88 96 LYS A CA 1
ATOM 766 C C . LYS A 1 96 ? -9.484 -2.639 -5.906 1 97.88 96 LYS A C 1
ATOM 768 O O . LYS A 1 96 ? -9.43 -3.805 -6.301 1 97.88 96 LYS A O 1
ATOM 773 N N . THR A 1 97 ? -8.789 -1.643 -6.395 1 98.12 97 THR A N 1
ATOM 774 C CA . THR A 1 97 ? -7.816 -1.872 -7.461 1 98.12 97 THR A CA 1
ATOM 775 C C . THR A 1 97 ? -6.438 -1.354 -7.062 1 98.12 97 THR A C 1
ATOM 777 O O . THR A 1 97 ? -6.324 -0.282 -6.465 1 98.12 97 THR A O 1
ATOM 780 N N . PHE A 1 98 ? -5.465 -2.098 -7.461 1 97.88 98 PHE A N 1
ATOM 781 C CA . PHE A 1 98 ? -4.074 -1.802 -7.133 1 97.88 98 PHE A CA 1
ATOM 782 C C . PHE A 1 98 ? -3.203 -1.841 -8.383 1 97.88 98 PHE A C 1
ATOM 784 O O . PHE A 1 98 ? -3.529 -2.529 -9.352 1 97.88 98 PHE A O 1
ATOM 791 N N . TYR A 1 99 ? -2.062 -1.142 -8.25 1 97.19 99 TYR A N 1
ATOM 792 C CA . TYR A 1 99 ? -1.155 -1.128 -9.391 1 97.19 99 TYR A CA 1
ATOM 793 C C . TYR A 1 99 ? 0.291 -1.292 -8.938 1 97.19 99 TYR A C 1
ATOM 795 O O . TYR A 1 99 ? 0.702 -0.716 -7.93 1 97.19 99 TYR A O 1
ATOM 803 N N . TRP A 1 100 ? 0.984 -2.025 -9.711 1 97.31 100 TRP A N 1
ATOM 804 C CA . TRP A 1 100 ? 2.43 -2.162 -9.57 1 97.31 100 TRP A CA 1
ATOM 805 C C . TRP A 1 100 ? 3.127 -1.965 -10.914 1 97.31 100 TRP A C 1
ATOM 807 O O . TRP A 1 100 ? 2.619 -2.393 -11.953 1 97.31 100 TRP A O 1
ATOM 817 N N . GLU A 1 101 ? 4.25 -1.345 -10.867 1 95.38 101 GLU A N 1
ATOM 818 C CA . GLU A 1 101 ? 5.094 -1.204 -12.055 1 95.38 101 GLU A CA 1
ATOM 819 C C . GLU A 1 101 ? 6.484 -1.776 -11.812 1 95.38 101 GLU A C 1
ATOM 821 O O . GLU A 1 101 ? 7.145 -1.429 -10.828 1 95.38 101 GLU A O 1
ATOM 826 N N . PHE A 1 102 ? 6.953 -2.621 -12.781 1 95.38 102 PHE A N 1
ATOM 827 C CA . PHE A 1 102 ? 8.258 -3.246 -12.625 1 95.38 102 PHE A CA 1
ATOM 828 C C . PHE A 1 102 ? 8.734 -3.84 -13.945 1 95.38 102 PHE A C 1
ATOM 830 O O . PHE A 1 102 ? 7.926 -4.199 -14.805 1 95.38 102 PHE A O 1
ATOM 837 N N . PRO A 1 103 ? 10.016 -3.975 -14.086 1 95.19 103 PRO A N 1
ATOM 838 C CA . PRO A 1 103 ? 10.539 -4.637 -15.289 1 95.19 103 PRO A CA 1
ATOM 839 C C . PRO A 1 103 ? 10.578 -6.156 -15.156 1 95.19 103 PRO A C 1
ATOM 841 O O . PRO A 1 103 ? 10.703 -6.68 -14.047 1 95.19 103 PRO A O 1
ATOM 844 N N . VAL A 1 104 ? 10.359 -6.785 -16.297 1 94.12 104 VAL A N 1
ATOM 845 C CA . VAL A 1 104 ? 10.539 -8.234 -16.359 1 94.12 104 VAL A CA 1
ATOM 846 C C . VAL A 1 104 ? 11.703 -8.57 -17.281 1 94.12 104 VAL A C 1
ATOM 848 O O . VAL A 1 104 ? 11.594 -8.43 -18.5 1 94.12 104 VAL A O 1
ATOM 851 N N . VAL A 1 105 ? 12.797 -9.07 -16.656 1 92.81 105 VAL A N 1
ATOM 852 C CA . VAL A 1 105 ? 14.016 -9.281 -17.438 1 92.81 105 VAL A CA 1
ATOM 853 C C . VAL A 1 105 ? 14.242 -10.773 -17.656 1 92.81 105 VAL A C 1
ATOM 855 O O . VAL A 1 105 ? 15.117 -11.172 -18.422 1 92.81 105 VAL A O 1
ATOM 858 N N . ARG A 1 106 ? 13.516 -11.617 -17.062 1 93.06 106 ARG A N 1
ATOM 859 C CA . ARG A 1 106 ? 13.555 -13.062 -17.234 1 93.06 106 ARG A CA 1
ATOM 860 C C . ARG A 1 106 ? 12.195 -13.688 -16.953 1 93.06 106 ARG A C 1
ATOM 862 O O . ARG A 1 106 ? 11.289 -13.023 -16.438 1 93.06 106 ARG A O 1
ATOM 869 N N . GLN A 1 107 ? 12.125 -14.867 -17.328 1 93.56 107 GLN A N 1
ATOM 870 C CA . GLN A 1 107 ? 10.883 -15.562 -17 1 93.56 107 GLN A CA 1
ATOM 871 C C . GLN A 1 107 ? 10.719 -15.711 -15.492 1 93.56 107 GLN A C 1
ATOM 873 O O . GLN A 1 107 ? 11.656 -16.109 -14.797 1 93.56 107 GLN A O 1
ATOM 878 N N . VAL A 1 108 ? 9.508 -15.32 -15.055 1 92.56 108 VAL A N 1
ATOM 879 C CA . VAL A 1 108 ? 9.266 -15.383 -13.617 1 92.56 108 VAL A CA 1
ATOM 880 C C . VAL A 1 108 ? 7.82 -15.797 -13.359 1 92.56 108 VAL A C 1
ATOM 882 O O . VAL A 1 108 ? 6.926 -15.492 -14.156 1 92.56 108 VAL A O 1
ATOM 885 N N . ASP A 1 109 ? 7.609 -16.5 -12.344 1 90.25 109 ASP A N 1
ATOM 886 C CA . ASP A 1 109 ? 6.281 -16.75 -11.789 1 90.25 109 ASP A CA 1
ATOM 887 C C . ASP A 1 109 ? 5.938 -15.727 -10.711 1 90.25 109 ASP A C 1
ATOM 889 O O . ASP A 1 109 ? 6.691 -15.547 -9.758 1 90.25 109 ASP A O 1
ATOM 893 N N . ILE A 1 110 ? 4.816 -15.125 -10.914 1 93.75 110 ILE A N 1
ATOM 894 C CA . ILE A 1 110 ? 4.426 -14.156 -9.891 1 93.75 110 ILE A CA 1
ATOM 895 C C . ILE A 1 110 ? 3.066 -14.539 -9.312 1 93.75 110 ILE A C 1
ATOM 897 O O . ILE A 1 110 ? 2.289 -15.25 -9.953 1 93.75 110 ILE A O 1
ATOM 901 N N . ALA A 1 111 ? 2.816 -14.102 -8.07 1 94.19 111 ALA A N 1
ATOM 902 C CA . ALA A 1 111 ? 1.506 -14.281 -7.449 1 94.19 111 ALA A CA 1
ATOM 903 C C . ALA A 1 111 ? 1.024 -12.984 -6.809 1 94.19 111 ALA A C 1
ATOM 905 O O . ALA A 1 111 ? 1.808 -12.266 -6.18 1 94.19 111 ALA A O 1
ATOM 906 N N . LEU A 1 112 ? -0.152 -12.672 -7.125 1 96.31 112 LEU A N 1
ATOM 907 C CA . LEU A 1 112 ? -0.868 -11.672 -6.336 1 96.31 112 LEU A CA 1
ATOM 908 C C . LEU A 1 112 ? -1.495 -12.312 -5.098 1 96.31 112 LEU A C 1
ATOM 910 O O . LEU A 1 112 ? -2.289 -13.25 -5.211 1 96.31 112 LEU A O 1
ATOM 914 N N . VAL A 1 113 ? -1.163 -11.773 -3.908 1 94 113 VAL A N 1
ATOM 915 C CA . VAL A 1 113 ? -1.577 -12.398 -2.658 1 94 113 VAL A CA 1
ATOM 916 C C . VAL A 1 113 ? -2.424 -11.422 -1.845 1 94 113 VAL A C 1
ATOM 918 O O . VAL A 1 113 ? -2.098 -10.242 -1.748 1 94 113 VAL A O 1
ATOM 921 N N . ALA A 1 114 ? -3.48 -11.93 -1.33 1 95.88 114 ALA A N 1
ATOM 922 C CA . ALA A 1 114 ? -4.285 -11.195 -0.362 1 95.88 114 ALA A CA 1
ATOM 923 C C . ALA A 1 114 ? -4.348 -11.922 0.975 1 95.88 114 ALA A C 1
ATOM 925 O O . ALA A 1 114 ? -4.734 -13.094 1.033 1 95.88 114 ALA A O 1
ATOM 926 N N . LYS A 1 115 ? -3.912 -11.305 2.004 1 94.44 115 LYS A N 1
ATOM 927 C CA . LYS A 1 115 ? -4.016 -11.797 3.375 1 94.44 115 LYS A CA 1
ATOM 928 C C . LYS A 1 115 ? -4.949 -10.922 4.207 1 94.44 115 LYS A C 1
ATOM 930 O O . LYS A 1 115 ? -4.766 -9.703 4.273 1 94.44 115 LYS A O 1
ATOM 935 N N . ILE A 1 116 ? -5.957 -11.586 4.777 1 95.19 116 ILE A N 1
ATOM 936 C CA . ILE A 1 116 ? -6.855 -10.844 5.656 1 95.19 116 ILE A CA 1
ATOM 937 C C . ILE A 1 116 ? -6.262 -10.766 7.059 1 95.19 116 ILE A C 1
ATOM 939 O O . ILE A 1 116 ? -5.906 -11.797 7.645 1 95.19 116 ILE A O 1
ATOM 943 N N . ILE A 1 117 ? -6.172 -9.523 7.609 1 95.44 117 ILE A N 1
ATOM 944 C CA . ILE A 1 117 ? -5.512 -9.336 8.898 1 95.44 117 ILE A CA 1
ATOM 945 C C . ILE A 1 117 ? -6.434 -8.562 9.844 1 95.44 117 ILE A C 1
ATOM 947 O O . ILE A 1 117 ? -7.488 -8.078 9.43 1 95.44 117 ILE A O 1
ATOM 951 N N . SER A 1 118 ? -5.98 -8.602 11.148 1 93.19 118 SER A N 1
ATOM 952 C CA . SER A 1 118 ? -6.699 -7.82 12.148 1 93.19 118 SER A CA 1
ATOM 953 C C . SER A 1 118 ? -5.957 -6.531 12.484 1 93.19 118 SER A C 1
ATOM 955 O O . SER A 1 118 ? -4.973 -6.551 13.227 1 93.19 118 SER A O 1
ATOM 957 N N . GLU A 1 119 ? -5.992 -5.609 11.711 1 90.69 119 GLU A N 1
ATOM 958 C CA . GLU A 1 119 ? -5.375 -4.32 12.008 1 90.69 119 GLU A CA 1
ATOM 959 C C . GLU A 1 119 ? -6.43 -3.254 12.289 1 90.69 119 GLU A C 1
ATOM 961 O O . GLU A 1 119 ? -7.422 -3.15 11.562 1 90.69 119 GLU A O 1
ATOM 966 N N . GLU A 1 120 ? -6.133 -2.512 13.344 1 87.31 120 GLU A N 1
ATOM 967 C CA . GLU A 1 120 ? -7.094 -1.491 13.742 1 87.31 120 GLU A CA 1
ATOM 968 C C . GLU A 1 120 ? -6.895 -0.2 12.961 1 87.31 120 GLU A C 1
ATOM 970 O O . GLU A 1 120 ? -5.844 0.003 12.344 1 87.31 120 GLU A O 1
ATOM 975 N N . ASN A 1 121 ? -7.824 0.555 12.883 1 85.12 121 ASN A N 1
ATOM 976 C CA . ASN A 1 121 ? -7.801 1.909 12.344 1 85.12 121 ASN A CA 1
ATOM 977 C C . ASN A 1 121 ? -7.594 1.905 10.828 1 85.12 121 ASN A C 1
ATOM 979 O O . ASN A 1 121 ? -6.992 2.83 10.281 1 85.12 121 ASN A O 1
ATOM 983 N N . ILE A 1 122 ? -7.816 0.821 10.219 1 92.44 122 ILE A N 1
ATOM 984 C CA . ILE A 1 122 ? -7.801 0.739 8.758 1 92.44 122 ILE A CA 1
ATOM 985 C C . ILE A 1 122 ? -9.211 0.955 8.219 1 92.44 122 ILE A C 1
ATOM 987 O O . ILE A 1 122 ? -9.414 1.773 7.316 1 92.44 122 ILE A O 1
ATOM 991 N N . CYS A 1 123 ? -10.141 0.203 8.797 1 91.94 123 CYS A N 1
ATOM 992 C CA . CYS A 1 123 ? -11.547 0.443 8.469 1 91.94 123 CYS A CA 1
ATOM 993 C C . CYS A 1 123 ? -12.148 1.487 9.398 1 91.94 123 CYS A C 1
ATOM 995 O O . CYS A 1 123 ? -12.25 1.266 10.602 1 91.94 123 CYS A O 1
ATOM 997 N N . THR A 1 124 ? -12.523 2.584 8.875 1 81.81 124 THR A N 1
ATOM 998 C CA . THR A 1 124 ? -12.953 3.705 9.703 1 81.81 124 THR A CA 1
ATOM 999 C C . THR A 1 124 ? -14.453 3.648 9.969 1 81.81 124 THR A C 1
ATOM 1001 O O . THR A 1 124 ? -14.93 4.129 11 1 81.81 124 THR A O 1
ATOM 1004 N N . ASP A 1 125 ? -15.156 3.078 9.102 1 79.12 125 ASP A N 1
ATOM 1005 C CA . ASP A 1 125 ? -16.609 3.174 9.195 1 79.12 125 ASP A CA 1
ATOM 1006 C C . ASP A 1 125 ? -17.234 1.803 9.445 1 79.12 125 ASP A C 1
ATOM 1008 O O . ASP A 1 125 ? -18.438 1.609 9.211 1 79.12 125 ASP A O 1
ATOM 1012 N N . ALA A 1 126 ? -16.453 0.887 9.719 1 83.25 126 ALA A N 1
ATOM 1013 C CA . ALA A 1 126 ? -16.984 -0.459 9.898 1 83.25 126 ALA A CA 1
ATOM 1014 C C . ALA A 1 126 ? -16.109 -1.278 10.836 1 83.25 126 ALA A C 1
ATOM 1016 O O . ALA A 1 126 ? -14.93 -0.972 11.023 1 83.25 126 ALA A O 1
ATOM 1017 N N . ILE A 1 127 ? -16.797 -2.229 11.453 1 88.12 127 ILE A N 1
ATOM 1018 C CA . ILE A 1 127 ? -16.047 -3.236 12.188 1 88.12 127 ILE A CA 1
ATOM 1019 C C . ILE A 1 127 ? -15.57 -4.328 11.234 1 88.12 127 ILE A C 1
ATOM 1021 O O . ILE A 1 127 ? -16.375 -4.891 10.477 1 88.12 127 ILE A O 1
ATOM 1025 N N . SER A 1 128 ? -14.336 -4.562 11.227 1 94 128 SER A N 1
ATOM 1026 C CA . SER A 1 128 ? -13.805 -5.562 10.305 1 94 128 SER A CA 1
ATOM 1027 C C . SER A 1 128 ? -13.695 -6.93 10.977 1 94 128 SER A C 1
ATOM 1029 O O . SER A 1 128 ? -13.523 -7.016 12.195 1 94 128 SER A O 1
ATOM 1031 N N . VAL A 1 129 ? -13.812 -7.984 10.195 1 95.12 129 VAL A N 1
ATOM 1032 C CA . VAL A 1 129 ? -13.711 -9.352 10.695 1 95.12 129 VAL A CA 1
ATOM 1033 C C . VAL A 1 129 ? -12.625 -10.102 9.93 1 95.12 129 VAL A C 1
ATOM 1035 O O . VAL A 1 129 ? -12.203 -9.672 8.859 1 95.12 129 VAL A O 1
ATOM 1038 N N . ILE A 1 130 ? -12.078 -11.172 10.586 1 94.31 130 ILE A N 1
ATOM 1039 C CA . ILE A 1 130 ? -11.273 -12.164 9.883 1 94.31 130 ILE A CA 1
ATOM 1040 C C . ILE A 1 130 ? -12.125 -13.398 9.586 1 94.31 130 ILE A C 1
ATOM 1042 O O . ILE A 1 130 ? -12.555 -14.102 10.508 1 94.31 130 ILE A O 1
ATOM 1046 N N . PRO A 1 131 ? -12.375 -13.625 8.336 1 91.44 131 PRO A N 1
ATOM 1047 C CA . PRO A 1 131 ? -13.195 -14.805 8.031 1 91.44 131 PRO A CA 1
ATOM 1048 C C . PRO A 1 131 ? -12.539 -16.109 8.477 1 91.44 131 PRO A C 1
ATOM 1050 O O . PRO A 1 131 ? -11.312 -16.188 8.594 1 91.44 131 PRO A O 1
ATOM 1053 N N . ASN A 1 132 ? -13.336 -17.094 8.664 1 86.25 132 ASN A N 1
ATOM 1054 C CA . ASN A 1 132 ? -12.852 -18.391 9.109 1 86.25 132 ASN A CA 1
ATOM 1055 C C . ASN A 1 132 ? -12.039 -19.078 8.016 1 86.25 132 ASN A C 1
ATOM 1057 O O . ASN A 1 132 ? -11.133 -19.859 8.32 1 86.25 132 ASN A O 1
ATOM 1061 N N . LYS A 1 133 ? -12.445 -18.828 6.895 1 83.25 133 LYS A N 1
ATOM 1062 C CA . LYS A 1 133 ? -11.727 -19.391 5.754 1 83.25 133 LYS A CA 1
ATOM 1063 C C . LYS A 1 133 ? -11.422 -18.312 4.711 1 83.25 133 LYS A C 1
ATOM 1065 O O . LYS A 1 133 ? -12.086 -17.281 4.672 1 83.25 133 LYS A O 1
ATOM 1070 N N . GLY A 1 134 ? -10.43 -18.594 3.943 1 81 134 GLY A N 1
ATOM 1071 C CA . GLY A 1 134 ? -10.148 -17.703 2.828 1 81 134 GLY A CA 1
ATOM 1072 C C . GLY A 1 134 ? -9.438 -16.438 3.246 1 81 134 GLY A C 1
ATOM 1073 O O . GLY A 1 134 ? -9.609 -15.383 2.613 1 81 134 GLY A O 1
ATOM 1074 N N . ASN A 1 135 ? -8.852 -16.516 4.363 1 86.81 135 ASN A N 1
ATOM 1075 C CA . ASN A 1 135 ? -8.148 -15.336 4.852 1 86.81 135 ASN A CA 1
ATOM 1076 C C . ASN A 1 135 ? -6.75 -15.227 4.258 1 86.81 135 ASN A C 1
ATOM 1078 O O . ASN A 1 135 ? -5.969 -14.359 4.66 1 86.81 135 ASN A O 1
ATOM 1082 N N . PHE A 1 136 ? -6.457 -16.109 3.426 1 90.06 136 PHE A N 1
ATOM 1083 C CA . PHE A 1 136 ? -5.258 -16.109 2.596 1 90.06 136 PHE A CA 1
ATOM 1084 C C . PHE A 1 136 ? -5.562 -16.656 1.204 1 90.06 136 PHE A C 1
ATOM 1086 O O . PHE A 1 136 ? -5.973 -17.812 1.055 1 90.06 136 PHE A O 1
ATOM 1093 N N . THR A 1 137 ? -5.512 -15.781 0.241 1 90.44 137 THR A N 1
ATOM 1094 C CA . THR A 1 137 ? -5.828 -16.172 -1.131 1 90.44 137 THR 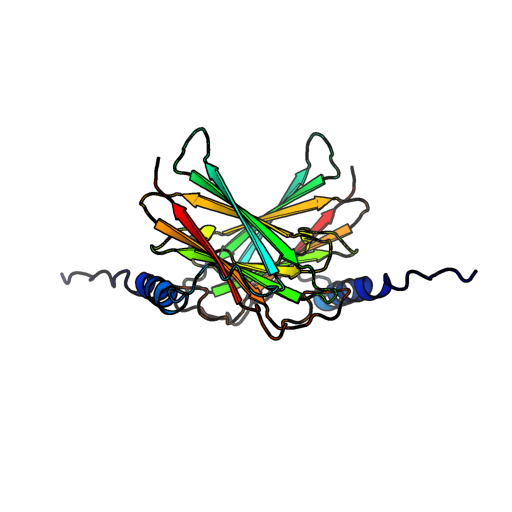A CA 1
ATOM 1095 C C . THR A 1 137 ? -4.801 -15.586 -2.102 1 90.44 137 THR A C 1
ATOM 1097 O O . THR A 1 137 ? -4.145 -14.586 -1.799 1 90.44 137 THR A O 1
ATOM 1100 N N . TYR A 1 138 ? -4.609 -16.266 -3.244 1 92.06 138 TYR A N 1
ATOM 1101 C CA . TYR A 1 138 ? -3.646 -15.75 -4.219 1 92.06 138 TYR A CA 1
ATOM 1102 C C . TYR A 1 138 ? -4.012 -16.203 -5.629 1 92.06 138 TYR A C 1
ATOM 1104 O O . TYR A 1 138 ? -4.777 -17.156 -5.805 1 92.06 138 TYR A O 1
ATOM 1112 N N . ILE A 1 139 ? -3.572 -15.578 -6.633 1 92.81 139 ILE A N 1
ATOM 1113 C CA . ILE A 1 139 ? -3.611 -15.969 -8.039 1 92.81 139 ILE A CA 1
ATOM 1114 C C . ILE A 1 139 ? -2.217 -15.844 -8.648 1 92.81 139 ILE A C 1
ATOM 1116 O O . ILE A 1 139 ? -1.459 -14.938 -8.289 1 92.81 139 ILE A O 1
ATOM 1120 N N . ARG A 1 140 ? -1.906 -16.734 -9.531 1 92.81 140 ARG A N 1
ATOM 1121 C CA . ARG A 1 140 ? -0.556 -16.797 -10.078 1 92.81 140 ARG A CA 1
ATOM 1122 C C . ARG A 1 140 ? -0.566 -16.547 -11.586 1 92.81 140 ARG A C 1
ATOM 1124 O O . ARG A 1 140 ? -1.545 -16.859 -12.266 1 92.81 140 ARG A O 1
ATOM 1131 N N . ARG A 1 141 ? 0.511 -16.031 -12.047 1 92.5 141 ARG A N 1
ATOM 1132 C CA . ARG A 1 141 ? 0.738 -15.852 -13.477 1 92.5 141 ARG A CA 1
ATOM 1133 C C . ARG A 1 141 ? 2.213 -16.031 -13.82 1 92.5 141 ARG A C 1
ATOM 1135 O O . ARG A 1 141 ? 3.088 -15.688 -13.023 1 92.5 141 ARG A O 1
ATOM 1142 N N . LYS A 1 142 ? 2.445 -16.5 -14.977 1 91.94 142 LYS A N 1
ATOM 1143 C CA . LYS A 1 142 ? 3.801 -16.547 -15.516 1 91.94 142 LYS A CA 1
ATOM 1144 C C . LYS A 1 142 ? 4.07 -15.352 -16.422 1 91.94 142 LYS A C 1
ATOM 1146 O O . LYS A 1 142 ? 3.24 -15.008 -17.266 1 91.94 142 LYS A O 1
ATOM 1151 N N . LEU A 1 143 ? 5.199 -14.711 -16.156 1 92.88 143 LEU A N 1
ATOM 1152 C CA . LEU A 1 143 ? 5.586 -13.57 -16.984 1 92.88 143 LEU A CA 1
ATOM 1153 C C . LEU A 1 143 ? 6.918 -13.82 -17.672 1 92.88 143 LEU A C 1
ATOM 1155 O O . LEU A 1 143 ? 7.828 -14.414 -17.094 1 92.88 143 LEU A O 1
ATOM 1159 N N . SER A 1 144 ? 6.957 -13.422 -18.938 1 92.88 144 SER A N 1
ATOM 1160 C CA . SER A 1 144 ? 8.195 -13.508 -19.703 1 92.88 144 SER A CA 1
ATOM 1161 C C . SER A 1 144 ? 8.508 -12.195 -20.406 1 92.88 144 SER A C 1
ATOM 1163 O O . SER A 1 144 ? 7.59 -11.445 -20.766 1 92.88 144 SER A O 1
ATOM 1165 N N . PRO A 1 145 ? 9.875 -11.883 -20.516 1 90.75 145 PRO A N 1
ATOM 1166 C CA . PRO A 1 145 ? 10.203 -10.703 -21.312 1 90.75 145 PRO A CA 1
ATOM 1167 C C . PRO A 1 145 ? 9.742 -10.828 -22.766 1 90.75 145 PRO A C 1
ATOM 1169 O O . PRO A 1 145 ? 9.555 -11.945 -23.266 1 90.75 145 PRO A O 1
ATOM 1172 N N . GLN A 1 146 ? 9.445 -9.695 -23.297 1 83.19 146 GLN A N 1
ATOM 1173 C CA . GLN A 1 146 ? 9.078 -9.711 -24.703 1 83.19 146 GLN A CA 1
ATOM 1174 C C . GLN A 1 146 ? 10.023 -8.844 -25.531 1 83.19 146 GLN A C 1
ATOM 1176 O O . GLN A 1 146 ? 10.547 -7.844 -25.031 1 83.19 146 GLN A O 1
ATOM 1181 N N . MET B 1 1 ? -46.75 1.947 10.43 1 29.77 1 MET B N 1
ATOM 1182 C CA . MET B 1 1 ? -45.688 1.704 9.469 1 29.77 1 MET B CA 1
ATOM 1183 C C . MET B 1 1 ? -44.406 2.424 9.891 1 29.77 1 MET B C 1
ATOM 1185 O O . MET B 1 1 ? -44.375 3.656 9.93 1 29.77 1 MET B O 1
ATOM 1189 N N . GLN B 1 2 ? -43.656 1.814 10.789 1 34.03 2 GLN B N 1
ATOM 1190 C CA . GLN B 1 2 ? -42.594 2.365 11.586 1 34.03 2 GLN B CA 1
ATOM 1191 C C . GLN B 1 2 ? -41.375 2.682 10.719 1 34.03 2 GLN B C 1
ATOM 1193 O O . GLN B 1 2 ? -41.031 1.923 9.812 1 34.03 2 GLN B O 1
ATOM 1198 N N . PRO B 1 3 ? -40.844 4.035 10.688 1 35.72 3 PRO B N 1
ATOM 1199 C CA . PRO B 1 3 ? -39.719 4.523 9.898 1 35.72 3 PRO B CA 1
ATOM 1200 C C . PRO B 1 3 ? -38.406 3.785 10.211 1 35.72 3 PRO B C 1
ATOM 1202 O O . PRO B 1 3 ? -38.125 3.498 11.375 1 35.72 3 PRO B O 1
ATOM 1205 N N . LEU B 1 4 ? -38.031 2.807 9.352 1 33.25 4 LEU B N 1
ATOM 1206 C CA . LEU B 1 4 ? -36.688 2.229 9.352 1 33.25 4 LEU B CA 1
ATOM 1207 C C . LEU B 1 4 ? -35.625 3.316 9.445 1 33.25 4 LEU B C 1
ATOM 1209 O O . LEU B 1 4 ? -35.438 4.078 8.5 1 33.25 4 LEU B O 1
ATOM 1213 N N . GLN B 1 5 ? -35.469 3.854 10.555 1 28.75 5 GLN B N 1
ATOM 1214 C CA . GLN B 1 5 ? -34.438 4.844 10.859 1 28.75 5 GLN B CA 1
ATOM 1215 C C . GLN B 1 5 ? -33.062 4.352 10.43 1 28.75 5 GLN B C 1
ATOM 1217 O O . GLN B 1 5 ? -32.688 3.209 10.711 1 28.75 5 GLN B O 1
ATOM 1222 N N . PHE B 1 6 ? -32.562 4.859 9.328 1 30.27 6 PHE B N 1
ATOM 1223 C CA . PHE B 1 6 ? -31.234 4.867 8.742 1 30.27 6 PHE B CA 1
ATOM 1224 C C . PHE B 1 6 ? -30.172 5.109 9.82 1 30.27 6 PHE B C 1
ATOM 1226 O O . PHE B 1 6 ? -30.266 6.074 10.578 1 30.27 6 PHE B O 1
ATOM 1233 N N . LEU B 1 7 ? -29.734 4.016 10.469 1 34.34 7 LEU B N 1
ATOM 1234 C CA . LEU B 1 7 ? -28.578 4.023 11.359 1 34.34 7 LEU B CA 1
ATOM 1235 C C . LEU B 1 7 ? -27.422 4.777 10.734 1 34.34 7 LEU B C 1
ATOM 1237 O O . LEU B 1 7 ? -26.891 4.371 9.688 1 34.34 7 LEU B O 1
ATOM 1241 N N . PRO B 1 8 ? -27.297 6.148 10.945 1 33.06 8 PRO B N 1
ATOM 1242 C CA . PRO B 1 8 ? -26.344 7.082 10.352 1 33.06 8 PRO B CA 1
ATOM 1243 C C . PRO B 1 8 ? -24.906 6.57 10.406 1 33.06 8 PRO B C 1
ATOM 1245 O O . PRO B 1 8 ? -24.609 5.637 11.156 1 33.06 8 PRO B O 1
ATOM 1248 N N . TRP B 1 9 ? -24.016 7.48 9.586 1 33.41 9 TRP B N 1
ATOM 1249 C CA . TRP B 1 9 ? -22.703 7.938 9.148 1 33.41 9 TRP B CA 1
ATOM 1250 C C . TRP B 1 9 ? -21.797 8.188 10.336 1 33.41 9 TRP B C 1
ATOM 1252 O O . TRP B 1 9 ? -20.812 8.938 10.234 1 33.41 9 TRP B O 1
ATOM 1262 N N . ALA B 1 10 ? -22.109 7.805 11.477 1 35.72 10 ALA B N 1
ATOM 1263 C CA . ALA B 1 10 ? -21.328 8.391 12.562 1 35.72 10 ALA B CA 1
ATOM 1264 C C . ALA B 1 10 ? -19.844 8.039 12.422 1 35.72 10 ALA B C 1
ATOM 1266 O O . ALA B 1 10 ? -18.984 8.672 13.047 1 35.72 10 ALA B O 1
ATOM 1267 N N . CYS B 1 11 ? -19.562 6.812 12.055 1 35.19 11 CYS B N 1
ATOM 1268 C CA . CYS B 1 11 ? -18.234 6.297 12.367 1 35.19 11 CYS B CA 1
ATOM 1269 C C . CYS B 1 11 ? -17.172 6.992 11.523 1 35.19 11 CYS B C 1
ATOM 1271 O O . CYS B 1 11 ? -16 6.586 11.531 1 35.19 11 CYS B O 1
ATOM 1273 N N . ARG B 1 12 ? -17.547 7.758 10.523 1 37.56 12 ARG B N 1
ATOM 1274 C CA . ARG B 1 12 ? -16.562 8.445 9.703 1 37.56 12 ARG B CA 1
ATOM 1275 C C . ARG B 1 12 ? -15.812 9.5 10.516 1 37.56 12 ARG B C 1
ATOM 1277 O O . ARG B 1 12 ? -14.758 9.977 10.102 1 37.56 12 ARG B O 1
ATOM 1284 N N . ALA B 1 13 ? -16.406 10.055 11.523 1 39.22 13 ALA B N 1
ATOM 1285 C CA . ALA B 1 13 ? -15.906 11.258 12.195 1 39.22 13 ALA B CA 1
ATOM 1286 C C . ALA B 1 13 ? -14.656 10.945 13.008 1 39.22 13 ALA B C 1
ATOM 1288 O O . ALA B 1 13 ? -13.828 11.828 13.258 1 39.22 13 ALA B O 1
ATOM 1289 N N . THR B 1 14 ? -14.531 9.75 13.531 1 42 14 THR B N 1
ATOM 1290 C CA . THR B 1 14 ? -13.516 9.531 14.547 1 42 14 THR B CA 1
ATOM 1291 C C . THR B 1 14 ? -12.117 9.531 13.93 1 42 14 THR B C 1
ATOM 1293 O O . THR B 1 14 ? -11.141 9.914 14.578 1 42 14 THR B O 1
ATOM 1296 N N . LEU B 1 15 ? -11.992 9.141 12.727 1 42 15 LEU B N 1
ATOM 1297 C CA . LEU B 1 15 ? -10.633 9.203 12.203 1 42 15 LEU B CA 1
ATOM 1298 C C . LEU B 1 15 ? -10.18 10.656 12.062 1 42 15 LEU B C 1
ATOM 1300 O O . LEU B 1 15 ? -8.977 10.938 12.062 1 42 15 LEU B O 1
ATOM 1304 N N . PHE B 1 16 ? -11.188 11.539 11.742 1 43 16 PHE B N 1
ATOM 1305 C CA . PHE B 1 16 ? -10.891 12.961 11.648 1 43 16 PHE B CA 1
ATOM 1306 C C . PHE B 1 16 ? -10.32 13.484 12.953 1 43 16 PHE B C 1
ATOM 1308 O O . PHE B 1 16 ? -9.367 14.281 12.953 1 43 16 PHE B O 1
ATOM 1315 N N . LEU B 1 17 ? -11.094 13.32 13.961 1 42.19 17 LEU B N 1
ATOM 1316 C CA . LEU B 1 17 ? -10.742 13.914 15.242 1 42.19 17 LEU B CA 1
ATOM 1317 C C . LEU B 1 17 ? -9.367 13.438 15.703 1 42.19 17 LEU B C 1
ATOM 1319 O O . LEU B 1 17 ? -8.594 14.203 16.281 1 42.19 17 LEU B O 1
ATOM 1323 N N . ILE B 1 18 ? -9.156 12.164 15.398 1 44.75 18 ILE B N 1
ATOM 1324 C CA . ILE B 1 18 ? -7.883 11.688 15.914 1 44.75 18 ILE B CA 1
ATOM 1325 C C . ILE B 1 18 ? -6.738 12.234 15.055 1 44.75 18 ILE B C 1
ATOM 1327 O O . ILE B 1 18 ? -5.598 12.32 15.516 1 44.75 18 ILE B O 1
ATOM 1331 N N . PHE B 1 19 ? -7.031 12.453 13.789 1 49.34 19 PHE B N 1
ATOM 1332 C CA . PHE B 1 19 ? -6.012 13.078 12.953 1 49.34 19 PHE B CA 1
ATOM 1333 C C . PHE B 1 19 ? -5.449 14.32 13.633 1 49.34 19 PHE B C 1
ATOM 1335 O O . PHE B 1 19 ? -4.23 14.5 13.703 1 49.34 19 PHE B O 1
ATOM 1342 N N . CYS B 1 20 ? -6.426 15.172 13.875 1 47.84 20 CYS B N 1
ATOM 1343 C CA . CYS B 1 20 ? -6.09 16.484 14.438 1 47.84 20 CYS B CA 1
ATOM 1344 C C . CYS B 1 20 ? -5.309 16.328 15.742 1 47.84 20 CYS B C 1
ATOM 1346 O O . CYS B 1 20 ? -4.367 17.078 15.992 1 47.84 20 CYS B O 1
ATOM 1348 N N . LEU B 1 21 ? -5.98 15.68 16.625 1 47.56 21 LEU B N 1
ATOM 1349 C CA . LEU B 1 21 ? -5.371 15.656 17.953 1 47.56 21 LEU B CA 1
ATOM 1350 C C . LEU B 1 21 ? -3.975 15.039 17.891 1 47.56 21 LEU B C 1
ATOM 1352 O O . LEU B 1 21 ? -3.111 15.383 18.703 1 47.56 21 LEU B O 1
ATOM 1356 N N . HIS B 1 22 ? -3.904 14.047 17.031 1 48.31 22 HIS B N 1
ATOM 1357 C CA . HIS B 1 22 ? -2.625 13.352 17.109 1 48.31 22 HIS B CA 1
ATOM 1358 C C . HIS B 1 22 ? -1.556 14.07 16.281 1 48.31 22 HIS B C 1
ATOM 1360 O O . HIS B 1 22 ? -0.374 14.031 16.641 1 48.31 22 HIS B O 1
ATOM 1366 N N . LEU B 1 23 ? -1.968 14.484 15.094 1 55.53 23 LEU B N 1
ATOM 1367 C CA . LEU B 1 23 ? -0.817 15.055 14.398 1 55.53 23 LEU B CA 1
ATOM 1368 C C . LEU B 1 23 ? -0.428 16.406 15 1 55.53 23 LEU B C 1
ATOM 1370 O O . LEU B 1 23 ? 0.625 16.953 14.672 1 55.53 23 LEU B O 1
ATOM 1374 N N . GLY B 1 24 ? -0.951 16.703 16.375 1 46.31 24 GLY B N 1
ATOM 1375 C CA . GLY B 1 24 ? -0.534 17.891 17.109 1 46.31 24 GLY B CA 1
ATOM 1376 C C . GLY B 1 24 ? -0.036 19.016 16.219 1 46.31 24 GLY B C 1
ATOM 1377 O O . GLY B 1 24 ? 0.254 18.797 15.039 1 46.31 24 GLY B O 1
ATOM 1378 N N . PRO B 1 25 ? -0.339 20.219 16.531 1 43.97 25 PRO B N 1
ATOM 1379 C CA . PRO B 1 25 ? 0.213 21.359 15.805 1 43.97 25 PRO B CA 1
ATOM 1380 C C . PRO B 1 25 ? 1.667 21.156 15.391 1 43.97 25 PRO B C 1
ATOM 1382 O O . PRO B 1 25 ? 2.322 22.094 14.93 1 43.97 25 PRO B O 1
ATOM 1385 N N . ASN B 1 26 ? 2.328 20.141 15.969 1 38.16 26 ASN B N 1
ATOM 1386 C CA . ASN B 1 26 ? 3.779 20.234 15.859 1 38.16 26 ASN B CA 1
ATOM 1387 C C . ASN B 1 26 ? 4.227 20.453 14.422 1 38.16 26 ASN B C 1
ATOM 1389 O O . ASN B 1 26 ? 3.604 19.938 13.484 1 38.16 26 ASN B O 1
ATOM 1393 N N . ASN B 1 27 ? 4.926 21.609 14.18 1 38.91 27 ASN B N 1
ATOM 1394 C CA . ASN B 1 27 ? 5.836 22.062 13.133 1 38.91 27 ASN B CA 1
ATOM 1395 C C . ASN B 1 27 ? 6.375 20.906 12.312 1 38.91 27 ASN B C 1
ATOM 1397 O O . ASN B 1 27 ? 6.523 19.797 12.828 1 38.91 27 ASN B O 1
ATOM 1401 N N . ALA B 1 28 ? 6.117 20.75 10.945 1 42.97 28 ALA B N 1
ATOM 1402 C CA . ALA B 1 28 ? 7.078 20.266 9.969 1 42.97 28 ALA B CA 1
ATOM 1403 C C . ALA B 1 28 ? 8.477 20.156 10.57 1 42.97 28 ALA B C 1
ATOM 1405 O O . ALA B 1 28 ? 9.141 21.172 10.797 1 42.97 28 ALA B O 1
ATOM 1406 N N . GLN B 1 29 ? 8.688 19.609 11.625 1 41.72 29 GLN B N 1
ATOM 1407 C CA . GLN B 1 29 ? 10.016 19.547 12.219 1 41.72 29 GLN B CA 1
ATOM 1408 C C . GLN B 1 29 ? 11.102 19.469 11.148 1 41.72 29 GLN B C 1
ATOM 1410 O O . GLN B 1 29 ? 11.266 18.438 10.5 1 41.72 29 GLN B O 1
ATOM 1415 N N . GLN B 1 30 ? 11.273 20.516 10.453 1 39.34 30 GLN B N 1
ATOM 1416 C CA . GLN B 1 30 ? 12.523 20.891 9.797 1 39.34 30 GLN B CA 1
ATOM 1417 C C . GLN B 1 30 ? 13.727 20.359 10.578 1 39.34 30 GLN B C 1
ATOM 1419 O O . GLN B 1 30 ? 14.812 20.219 10.023 1 39.34 30 GLN B O 1
ATOM 1424 N N . ASP B 1 31 ? 13.953 20.781 12.055 1 38.78 31 ASP B N 1
ATOM 1425 C CA . ASP B 1 31 ? 15.336 20.969 12.484 1 38.78 31 ASP B CA 1
ATOM 1426 C C . ASP B 1 31 ? 16.141 19.688 12.273 1 38.78 31 ASP B C 1
ATOM 1428 O O . ASP B 1 31 ? 17.266 19.734 11.758 1 38.78 31 ASP B O 1
ATOM 1432 N N . THR B 1 32 ? 16.156 18.703 13.43 1 46.22 32 THR B N 1
ATOM 1433 C CA . THR B 1 32 ? 17.094 17.609 13.688 1 46.22 32 THR B CA 1
ATOM 1434 C C . THR B 1 32 ? 16.922 16.484 12.656 1 46.22 32 THR B C 1
ATOM 1436 O O . THR B 1 32 ? 15.836 16.312 12.117 1 46.22 32 THR B O 1
ATOM 1439 N N . ARG B 1 33 ? 17.922 15.758 12.148 1 61.09 33 ARG B N 1
ATOM 1440 C CA . ARG B 1 33 ? 18.188 14.852 11.031 1 61.09 33 ARG B CA 1
ATOM 1441 C C . ARG B 1 33 ? 17.156 13.734 10.977 1 61.09 33 ARG B C 1
ATOM 1443 O O . ARG B 1 33 ? 17.281 12.719 11.664 1 61.09 33 ARG B O 1
ATOM 1450 N N . ASN B 1 34 ? 15.812 13.984 10.734 1 81.31 34 ASN B N 1
ATOM 1451 C CA . ASN B 1 34 ? 14.82 12.93 10.531 1 81.31 34 ASN B CA 1
ATOM 1452 C C . ASN B 1 34 ? 15.328 11.875 9.555 1 81.31 34 ASN B C 1
ATOM 1454 O O . ASN B 1 34 ? 15.812 12.203 8.477 1 81.31 34 ASN B O 1
ATOM 1458 N N . PRO B 1 35 ? 15.352 10.727 10.062 1 89.62 35 PRO B N 1
ATOM 1459 C CA . PRO B 1 35 ? 15.867 9.656 9.203 1 89.62 35 PRO B CA 1
ATOM 1460 C C . PRO B 1 35 ? 15.078 9.508 7.902 1 89.62 35 PRO B C 1
ATOM 1462 O O . PRO B 1 35 ? 15.602 8.984 6.914 1 89.62 35 PRO B O 1
ATOM 1465 N N . VAL B 1 36 ? 13.844 10.023 7.906 1 94.75 36 VAL B N 1
ATOM 1466 C CA . VAL B 1 36 ? 13.016 9.891 6.711 1 94.75 36 VAL B CA 1
ATOM 1467 C C . VAL B 1 36 ? 12.773 11.266 6.094 1 94.75 36 VAL B C 1
ATOM 1469 O O . VAL B 1 36 ? 12.289 12.18 6.766 1 94.75 36 VAL B O 1
ATOM 1472 N N . ILE B 1 37 ? 13.18 11.445 4.852 1 95.06 37 ILE B N 1
ATOM 1473 C CA . ILE B 1 37 ? 12.922 12.648 4.066 1 95.06 37 ILE B CA 1
ATOM 1474 C C . ILE B 1 37 ? 11.75 12.398 3.119 1 95.06 37 ILE B C 1
ATOM 1476 O O . ILE B 1 37 ? 11.742 11.422 2.365 1 95.06 37 ILE B O 1
ATOM 1480 N N . MET B 1 38 ? 10.773 13.242 3.166 1 95.62 38 MET B N 1
ATOM 1481 C CA . MET B 1 38 ? 9.578 13 2.365 1 95.62 38 MET B CA 1
ATOM 1482 C C . MET B 1 38 ? 9.195 14.242 1.568 1 95.62 38 MET B C 1
ATOM 1484 O O . MET B 1 38 ? 9.578 15.359 1.927 1 95.62 38 MET B O 1
ATOM 1488 N N . ASP B 1 39 ? 8.539 14.055 0.517 1 96.25 39 ASP B N 1
ATOM 1489 C CA . ASP B 1 39 ? 7.977 15.117 -0.316 1 96.25 39 ASP B CA 1
ATOM 1490 C C . ASP B 1 39 ? 6.625 14.695 -0.892 1 96.25 39 ASP B C 1
ATOM 1492 O O . ASP B 1 39 ? 6.301 13.508 -0.93 1 96.25 39 ASP B O 1
ATOM 1496 N N . MET B 1 40 ? 5.797 15.633 -1.226 1 96.12 40 MET B N 1
ATOM 1497 C CA . MET B 1 40 ? 4.465 15.406 -1.78 1 96.12 40 MET B CA 1
ATOM 1498 C C . MET B 1 40 ? 4.195 16.344 -2.949 1 96.12 40 MET B C 1
ATOM 1500 O O . MET B 1 40 ? 4.375 17.562 -2.828 1 96.12 40 MET B O 1
ATOM 1504 N N . GLU B 1 41 ? 3.777 15.797 -4.039 1 96.38 41 GLU B N 1
ATOM 1505 C CA . GLU B 1 41 ? 3.412 16.562 -5.227 1 96.38 41 GLU B CA 1
ATOM 1506 C C . GLU B 1 41 ? 1.971 16.281 -5.645 1 96.38 41 GLU B C 1
ATOM 1508 O O . GLU B 1 41 ? 1.525 15.133 -5.621 1 96.38 41 GLU B O 1
ATOM 1513 N N . ILE B 1 42 ? 1.299 17.328 -6.051 1 94.88 42 ILE B N 1
ATOM 1514 C CA . ILE B 1 42 ? -0.103 17.219 -6.441 1 94.88 42 ILE B CA 1
ATOM 1515 C C . ILE B 1 42 ? -0.252 17.531 -7.926 1 94.88 42 ILE B C 1
ATOM 1517 O O . ILE B 1 42 ? 0.229 18.562 -8.398 1 94.88 42 ILE B O 1
ATOM 1521 N N . GLN B 1 43 ? -0.883 16.625 -8.555 1 93.31 43 GLN B N 1
ATOM 1522 C CA . GLN B 1 43 ? -1.201 16.844 -9.961 1 93.31 43 GLN B CA 1
ATOM 1523 C C . GLN B 1 43 ? -2.703 16.734 -10.211 1 93.31 43 GLN B C 1
ATOM 1525 O O . GLN B 1 43 ? -3.365 15.844 -9.68 1 93.31 43 GLN B O 1
ATOM 1530 N N . ARG B 1 44 ? -3.225 17.641 -10.969 1 90.56 44 ARG B N 1
ATOM 1531 C CA . ARG B 1 44 ? -4.648 17.641 -11.281 1 90.56 44 ARG B CA 1
ATOM 1532 C C . ARG B 1 44 ? -4.895 17.188 -12.719 1 90.56 44 ARG B C 1
ATOM 1534 O O . ARG B 1 44 ? -4.105 17.484 -13.617 1 90.56 44 ARG B O 1
ATOM 1541 N N . GLU B 1 45 ? -5.945 16.422 -12.82 1 83.81 45 GLU B N 1
ATOM 1542 C CA . GLU B 1 45 ? -6.293 15.953 -14.156 1 83.81 45 GLU B CA 1
ATOM 1543 C C . GLU B 1 45 ? -6.809 17.094 -15.031 1 83.81 45 GLU B C 1
ATOM 1545 O O . GLU B 1 45 ? -7.555 17.953 -14.555 1 83.81 45 GLU B O 1
ATOM 1550 N N . LEU B 1 46 ? -6.375 17.141 -16.312 1 77.81 46 LEU B N 1
ATOM 1551 C CA . LEU B 1 46 ? -6.715 18.203 -17.234 1 77.81 46 LEU B CA 1
ATOM 1552 C C . LEU B 1 46 ? -8.227 18.281 -17.453 1 77.81 46 LEU B C 1
ATOM 1554 O O . LEU B 1 46 ? -8.805 19.359 -17.5 1 77.81 46 LEU B O 1
ATOM 1558 N N . GLU B 1 47 ? -8.812 17.078 -17.578 1 83.5 47 GLU B N 1
ATOM 1559 C CA . GLU B 1 47 ? -10.234 17.031 -17.922 1 83.5 47 GLU B CA 1
ATOM 1560 C C . GLU B 1 47 ? -11.094 17.359 -16.703 1 83.5 47 GLU B C 1
ATOM 1562 O O . GLU B 1 47 ? -12.172 17.938 -16.828 1 83.5 47 GLU B O 1
ATOM 1567 N N . ASN B 1 48 ? -10.773 16.922 -15.617 1 79.88 48 ASN B N 1
ATOM 1568 C CA . ASN B 1 48 ? -11.461 17.172 -14.367 1 79.88 48 ASN B CA 1
ATOM 1569 C C . ASN B 1 48 ? -10.484 17.547 -13.25 1 79.88 48 ASN B C 1
ATOM 1571 O O . ASN B 1 48 ? -9.906 16.672 -12.609 1 79.88 48 ASN B O 1
ATOM 1575 N N . GLN B 1 49 ? -10.43 18.75 -13.047 1 81.5 49 GLN B N 1
ATOM 1576 C CA . GLN B 1 49 ? -9.422 19.297 -12.148 1 81.5 49 GLN B CA 1
ATOM 1577 C C . GLN B 1 49 ? -9.703 18.922 -10.695 1 81.5 49 GLN B C 1
ATOM 1579 O O . GLN B 1 49 ? -8.875 19.141 -9.812 1 81.5 49 GLN B O 1
ATOM 1584 N N . ASP B 1 50 ? -10.859 18.281 -10.492 1 88.12 50 ASP B N 1
ATOM 1585 C CA . ASP B 1 50 ? -11.172 17.844 -9.125 1 88.12 50 ASP B CA 1
ATOM 1586 C C . ASP B 1 50 ? -10.664 16.438 -8.867 1 88.12 50 ASP B C 1
ATOM 1588 O O . ASP B 1 50 ? -10.711 15.953 -7.734 1 88.12 50 ASP B O 1
ATOM 1592 N N . GLU B 1 51 ? -10.227 15.883 -9.922 1 89.69 51 GLU B N 1
ATOM 1593 C CA . GLU B 1 51 ? -9.562 14.594 -9.773 1 89.69 51 GLU B CA 1
ATOM 1594 C C . GLU B 1 51 ? -8.062 14.766 -9.539 1 89.69 51 GLU B C 1
ATOM 1596 O O . GLU B 1 51 ? -7.355 15.305 -10.391 1 89.69 51 GLU B O 1
ATOM 1601 N N . ILE B 1 52 ? -7.551 14.289 -8.43 1 93.94 52 ILE B N 1
ATOM 1602 C CA . ILE B 1 52 ? -6.188 14.555 -7.973 1 93.94 52 ILE B CA 1
ATOM 1603 C C . ILE B 1 52 ? -5.352 13.281 -8.094 1 93.94 52 ILE B C 1
ATOM 1605 O O . ILE B 1 52 ? -5.812 12.188 -7.754 1 93.94 52 ILE B O 1
ATOM 1609 N N . THR B 1 53 ? -4.219 13.438 -8.594 1 95.56 53 THR B N 1
ATOM 1610 C CA . THR B 1 53 ? -3.164 12.453 -8.398 1 95.56 53 THR B CA 1
ATOM 1611 C C . THR B 1 53 ? -2.082 12.984 -7.465 1 95.56 53 THR B C 1
ATOM 1613 O O . THR B 1 53 ? -1.413 13.969 -7.781 1 95.56 53 THR B O 1
ATOM 1616 N N . LEU B 1 54 ? -1.956 12.344 -6.344 1 96.62 54 LEU B N 1
ATOM 1617 C CA . LEU B 1 54 ? -0.919 12.727 -5.391 1 96.62 54 LEU B CA 1
ATOM 1618 C C . LEU B 1 54 ? 0.287 11.805 -5.5 1 96.62 54 LEU B C 1
ATOM 1620 O O . LEU B 1 54 ? 0.142 10.578 -5.449 1 96.62 54 LEU B O 1
ATOM 1624 N N . LYS B 1 55 ? 1.39 12.422 -5.691 1 97.75 55 LYS B N 1
ATOM 1625 C CA . LYS B 1 55 ? 2.662 11.711 -5.695 1 97.75 55 LYS B CA 1
ATOM 1626 C C . LYS B 1 55 ? 3.438 11.961 -4.402 1 97.75 55 LYS B C 1
ATOM 1628 O O . LYS B 1 55 ? 3.771 13.109 -4.09 1 97.75 55 LYS B O 1
ATOM 1633 N N . GLY B 1 56 ? 3.658 10.891 -3.701 1 97.62 56 GLY B N 1
ATOM 1634 C CA . GLY B 1 56 ? 4.492 10.977 -2.512 1 97.62 56 GLY B CA 1
ATOM 1635 C C . GLY B 1 56 ? 5.844 10.312 -2.682 1 97.62 56 GLY B C 1
ATOM 1636 O O . GLY B 1 56 ? 5.953 9.266 -3.32 1 97.62 56 GLY B O 1
ATOM 1637 N N . SER B 1 57 ? 6.832 10.852 -2.055 1 97.88 57 SER B N 1
ATOM 1638 C CA . SER B 1 57 ? 8.164 10.258 -2.139 1 97.88 57 SER B CA 1
ATOM 1639 C C . SER B 1 57 ? 8.836 10.211 -0.769 1 97.88 57 SER B C 1
ATOM 1641 O O . SER B 1 57 ? 8.68 11.133 0.037 1 97.88 57 SER B O 1
ATOM 1643 N N . LEU B 1 58 ? 9.57 9.141 -0.54 1 97.62 58 LEU B N 1
ATOM 1644 C CA . LEU B 1 58 ? 10.352 8.953 0.676 1 97.62 58 LEU B CA 1
ATOM 1645 C C . LEU B 1 58 ? 11.781 8.555 0.341 1 97.62 58 LEU B C 1
ATOM 1647 O O . LEU B 1 58 ? 12.016 7.738 -0.557 1 97.62 58 LEU B O 1
ATOM 1651 N N . LYS B 1 59 ? 12.688 9.078 1.075 1 97.5 59 LYS B N 1
ATOM 1652 C CA . LYS B 1 59 ? 14.062 8.602 1.053 1 97.5 59 LYS B CA 1
ATOM 1653 C C . LYS B 1 59 ? 14.695 8.672 2.441 1 97.5 59 LYS B C 1
ATOM 1655 O O . LYS B 1 59 ? 14.133 9.297 3.35 1 97.5 59 LYS B O 1
ATOM 1660 N N . THR B 1 60 ? 15.734 7.973 2.654 1 94.94 60 THR B N 1
ATOM 1661 C CA . THR B 1 60 ? 16.453 8.039 3.924 1 94.94 60 THR B CA 1
ATOM 1662 C C . THR B 1 60 ? 17.953 8.195 3.688 1 94.94 60 THR B C 1
ATOM 1664 O O . THR B 1 60 ? 18.469 7.766 2.656 1 94.94 60 THR B O 1
ATOM 1667 N N . GLU B 1 61 ? 18.594 8.852 4.629 1 91.25 61 GLU B N 1
ATOM 1668 C CA . GLU B 1 61 ? 20.047 8.992 4.598 1 91.25 61 GLU B CA 1
ATOM 1669 C C . GLU B 1 61 ? 20.719 8.016 5.562 1 91.25 61 GLU B C 1
ATOM 1671 O O . GLU B 1 61 ? 21.938 8 5.688 1 91.25 61 GLU B O 1
ATOM 1676 N N . LEU B 1 62 ? 19.844 7.254 6.281 1 92.25 62 LEU B N 1
ATOM 1677 C CA . LEU B 1 62 ? 20.406 6.246 7.176 1 92.25 62 LEU B CA 1
ATOM 1678 C C . LEU B 1 62 ? 21.031 5.102 6.383 1 92.25 62 LEU B C 1
ATOM 1680 O O . LEU B 1 62 ? 20.5 4.691 5.352 1 92.25 62 LEU B O 1
ATOM 1684 N N . LYS B 1 63 ? 22.047 4.59 6.957 1 91.94 63 LYS B N 1
ATOM 1685 C CA . LYS B 1 63 ? 22.672 3.432 6.328 1 91.94 63 LYS B CA 1
ATOM 1686 C C . LYS B 1 63 ? 21.828 2.176 6.512 1 91.94 63 LYS B C 1
ATOM 1688 O O . LYS B 1 63 ? 21.766 1.321 5.625 1 91.94 63 LYS B O 1
ATOM 1693 N N . GLU B 1 64 ? 21.203 2.09 7.688 1 93.88 64 GLU B N 1
ATOM 1694 C CA . GLU B 1 64 ? 20.328 0.953 7.965 1 93.88 64 GLU B CA 1
ATOM 1695 C C . GLU B 1 64 ? 18.984 1.11 7.27 1 93.88 64 GLU B C 1
ATOM 1697 O O . GLU B 1 64 ? 18.516 2.23 7.062 1 93.88 64 GLU B O 1
ATOM 1702 N N . CYS B 1 65 ? 18.453 0.025 6.945 1 96 65 CYS B N 1
ATOM 1703 C CA . CYS B 1 65 ? 17.141 0.037 6.34 1 96 65 CYS B CA 1
ATOM 1704 C C . CYS B 1 65 ? 16.047 0.058 7.406 1 96 65 CYS B C 1
ATOM 1706 O O . CYS B 1 65 ? 16.297 -0.26 8.57 1 96 65 CYS B O 1
ATOM 1708 N N . MET B 1 66 ? 14.836 0.478 6.902 1 96.94 66 MET B N 1
ATOM 1709 C CA . MET B 1 66 ? 13.664 0.53 7.777 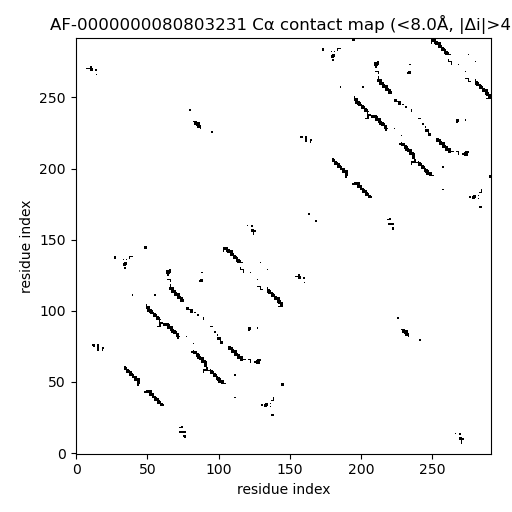1 96.94 66 MET B CA 1
ATOM 1710 C C . MET B 1 66 ? 12.406 0.115 7.023 1 96.94 66 MET B C 1
ATOM 1712 O O . MET B 1 66 ? 12.367 0.161 5.793 1 96.94 66 MET B O 1
ATOM 1716 N N . VAL B 1 67 ? 11.445 -0.367 7.82 1 97 67 VAL B N 1
ATOM 1717 C CA . VAL B 1 67 ? 10.141 -0.646 7.234 1 97 67 VAL B CA 1
ATOM 1718 C C . VAL B 1 67 ? 9.219 0.555 7.426 1 97 67 VAL B C 1
ATOM 1720 O O . VAL B 1 67 ? 8.961 0.975 8.555 1 97 67 VAL B O 1
ATOM 1723 N N . ALA B 1 68 ? 8.75 1.086 6.297 1 97.88 68 ALA B N 1
ATOM 1724 C CA . ALA B 1 68 ? 7.922 2.285 6.367 1 97.88 68 ALA B CA 1
ATOM 1725 C C . ALA B 1 68 ? 6.477 1.975 5.984 1 97.88 68 ALA B C 1
ATOM 1727 O O . ALA B 1 68 ? 6.227 1.336 4.961 1 97.88 68 ALA B O 1
ATOM 1728 N N . LYS B 1 69 ? 5.555 2.314 6.797 1 98 69 LYS B N 1
ATOM 1729 C CA . LYS B 1 69 ? 4.129 2.4 6.492 1 98 69 LYS B CA 1
ATOM 1730 C C . LYS B 1 69 ? 3.734 3.822 6.109 1 98 69 LYS B C 1
ATOM 1732 O O . LYS B 1 69 ? 3.996 4.77 6.859 1 98 69 LYS B O 1
ATOM 1737 N N . VAL B 1 70 ? 3.158 3.982 4.941 1 98 70 VAL B N 1
ATOM 1738 C CA . VAL B 1 70 ? 2.91 5.309 4.383 1 98 70 VAL B CA 1
ATOM 1739 C C . VAL B 1 70 ? 1.432 5.449 4.027 1 98 70 VAL B C 1
ATOM 1741 O O . VAL B 1 70 ? 0.865 4.598 3.342 1 98 70 VAL B O 1
ATOM 1744 N N . PHE B 1 71 ? 0.795 6.461 4.5 1 97.19 71 PHE B N 1
ATOM 1745 C CA . PHE B 1 71 ? -0.637 6.621 4.277 1 97.19 71 PHE B CA 1
ATOM 1746 C C . PHE B 1 71 ? -1.032 8.094 4.34 1 97.19 71 PHE B C 1
ATOM 1748 O O . PHE B 1 71 ? -0.219 8.945 4.699 1 97.19 71 PHE B O 1
ATOM 1755 N N . LEU B 1 72 ? -2.252 8.367 3.932 1 96.31 72 LEU B N 1
ATOM 1756 C CA . LEU B 1 72 ? -2.785 9.727 3.949 1 96.31 72 LEU B CA 1
ATOM 1757 C C . LEU B 1 72 ? -3.828 9.883 5.051 1 96.31 72 LEU B C 1
ATOM 1759 O O . LEU B 1 72 ? -4.504 8.922 5.418 1 96.31 72 LEU B O 1
ATOM 1763 N N . VAL B 1 73 ? -3.865 11.07 5.547 1 93.94 73 VAL B N 1
ATOM 1764 C CA . VAL B 1 73 ? -4.922 11.492 6.465 1 93.94 73 VAL B CA 1
ATOM 1765 C C . VAL B 1 73 ? -5.539 12.797 5.98 1 93.94 73 VAL B C 1
ATOM 1767 O O . VAL B 1 73 ? -4.871 13.602 5.316 1 93.94 73 VAL B O 1
ATOM 1770 N N . SER B 1 74 ? -6.773 12.93 6.254 1 92 74 SER B N 1
ATOM 1771 C CA . SER B 1 74 ? -7.477 14.125 5.793 1 92 74 SER B CA 1
ATOM 1772 C C . SER B 1 74 ? -8.352 14.711 6.898 1 92 74 SER B C 1
ATOM 1774 O O . SER B 1 74 ? -8.75 13.992 7.82 1 92 74 SER B O 1
ATOM 1776 N N . SER B 1 75 ? -8.578 15.969 6.742 1 90.31 75 SER B N 1
ATOM 1777 C CA . SER B 1 75 ? -9.445 16.672 7.688 1 90.31 75 SER B CA 1
ATOM 1778 C C . SER B 1 75 ? -10.906 16.297 7.473 1 90.31 75 SER B C 1
ATOM 1780 O O . SER B 1 75 ? -11.75 16.531 8.344 1 90.31 75 SER B O 1
ATOM 1782 N N . TYR B 1 76 ? -11.25 15.836 6.312 1 89.25 76 TYR B N 1
ATOM 1783 C CA . TYR B 1 76 ? -12.594 15.398 5.965 1 89.25 76 TYR B CA 1
ATOM 1784 C C . TYR B 1 76 ? -12.562 14.016 5.32 1 89.25 76 TYR B C 1
ATOM 1786 O O . TYR B 1 76 ? -11.547 13.609 4.754 1 89.25 76 TYR B O 1
ATOM 1794 N N . PRO B 1 77 ? -13.719 13.227 5.422 1 90.5 77 PRO B N 1
ATOM 1795 C CA . PRO B 1 77 ? -13.75 11.906 4.789 1 90.5 77 PRO B CA 1
ATOM 1796 C C . PRO B 1 77 ? -13.469 11.961 3.289 1 90.5 77 PRO B C 1
ATOM 1798 O O . PRO B 1 77 ? -13.961 12.867 2.6 1 90.5 77 PRO B O 1
ATOM 1801 N N . MET B 1 78 ? -12.641 11.07 2.953 1 92 78 MET B N 1
ATOM 1802 C CA . MET B 1 78 ? -12.297 10.938 1.54 1 92 78 MET B CA 1
ATOM 1803 C C . MET B 1 78 ? -12.836 9.625 0.971 1 92 78 MET B C 1
ATOM 1805 O O . MET B 1 78 ? -13.688 8.984 1.585 1 92 78 MET B O 1
ATOM 1809 N N . SER B 1 79 ? -12.352 9.273 -0.255 1 90.25 79 SER B N 1
ATOM 1810 C CA . SER B 1 79 ? -12.953 8.094 -0.872 1 90.25 79 SER B CA 1
ATOM 1811 C C . SER B 1 79 ? -11.891 7.184 -1.477 1 90.25 79 SER B C 1
ATOM 1813 O O . SER B 1 79 ? -10.805 7.641 -1.834 1 90.25 79 SER B O 1
ATOM 1815 N N . GLY B 1 80 ? -12.273 5.949 -1.408 1 91.69 80 GLY B N 1
ATOM 1816 C CA . GLY B 1 80 ? -11.594 4.969 -2.232 1 91.69 80 GLY B CA 1
ATOM 1817 C C . GLY B 1 80 ? -10.109 4.863 -1.923 1 91.69 80 GLY B C 1
ATOM 1818 O O . GLY B 1 80 ? -9.727 4.676 -0.767 1 91.69 80 GLY B O 1
ATOM 1819 N N . PRO B 1 81 ? -9.281 5.094 -3.066 1 95.88 81 PRO B N 1
ATOM 1820 C CA . PRO B 1 81 ? -7.844 4.84 -2.975 1 95.88 81 PRO B CA 1
ATOM 1821 C C . PRO B 1 81 ? -7.137 5.793 -2.01 1 95.88 81 PRO B C 1
ATOM 1823 O O . PRO B 1 81 ? -5.984 5.562 -1.644 1 95.88 81 PRO B O 1
ATOM 1826 N N . PHE B 1 82 ? -7.836 6.84 -1.657 1 95.25 82 PHE B N 1
ATOM 1827 C CA . PHE B 1 82 ? -7.273 7.75 -0.666 1 95.25 82 PHE B CA 1
ATOM 1828 C C . PHE B 1 82 ? -6.805 6.984 0.567 1 95.25 82 PHE B C 1
ATOM 1830 O O . PHE B 1 82 ? -5.797 7.344 1.18 1 95.25 82 PHE B O 1
ATOM 1837 N N . TYR B 1 83 ? -7.43 5.914 0.817 1 94.88 83 TYR B N 1
ATOM 1838 C CA . TYR B 1 83 ? -7.223 5.246 2.098 1 94.88 83 TYR B CA 1
ATOM 1839 C C . TYR B 1 83 ? -6.262 4.074 1.953 1 94.88 83 TYR B C 1
ATOM 1841 O O . TYR B 1 83 ? -6.098 3.279 2.881 1 94.88 83 TYR B O 1
ATOM 1849 N N . TYR B 1 84 ? -5.633 3.951 0.806 1 97.38 84 TYR B N 1
ATOM 1850 C CA . TYR B 1 84 ? -4.629 2.904 0.654 1 97.38 84 TYR B CA 1
ATOM 1851 C C . TYR B 1 84 ? -3.404 3.193 1.514 1 97.38 84 TYR B C 1
ATOM 1853 O O . TYR B 1 84 ? -2.959 4.34 1.604 1 97.38 84 TYR B O 1
ATOM 1861 N N . THR B 1 85 ? -2.936 2.199 2.182 1 97.94 85 THR B N 1
ATOM 1862 C CA . THR B 1 85 ? -1.686 2.275 2.93 1 97.94 85 THR B CA 1
ATOM 1863 C C . THR B 1 85 ? -0.6 1.441 2.256 1 97.94 85 THR B C 1
ATOM 1865 O O . THR B 1 85 ? -0.836 0.291 1.882 1 97.94 85 THR B O 1
ATOM 1868 N N . TYR B 1 86 ? 0.53 2.066 2.119 1 98.12 86 TYR B N 1
ATOM 1869 C CA . TYR B 1 86 ? 1.68 1.354 1.571 1 98.12 86 TYR B CA 1
ATOM 1870 C C . TYR B 1 86 ? 2.609 0.884 2.684 1 98.12 86 TYR B C 1
ATOM 1872 O O . TYR B 1 86 ? 2.801 1.586 3.68 1 98.12 86 TYR B O 1
ATOM 1880 N N . THR B 1 87 ? 3.156 -0.268 2.521 1 97.75 87 THR B N 1
ATOM 1881 C CA . THR B 1 87 ? 4.293 -0.713 3.318 1 97.75 87 THR B CA 1
ATOM 1882 C C . THR B 1 87 ? 5.469 -1.097 2.42 1 97.75 87 THR B C 1
ATOM 1884 O O . THR B 1 87 ? 5.285 -1.797 1.421 1 97.75 87 THR B O 1
ATOM 1887 N N . THR B 1 88 ? 6.621 -0.613 2.791 1 97.38 88 THR B N 1
ATOM 1888 C CA . THR B 1 88 ? 7.789 -0.9 1.963 1 97.38 88 THR B CA 1
ATOM 1889 C C . THR B 1 88 ? 9.062 -0.885 2.801 1 97.38 88 THR B C 1
ATOM 1891 O O . THR B 1 88 ? 9.07 -0.374 3.922 1 97.38 88 THR B O 1
ATOM 1894 N N . CYS B 1 89 ? 10.039 -1.491 2.252 1 97.06 89 CYS B N 1
ATOM 1895 C CA . CYS B 1 89 ? 11.383 -1.383 2.805 1 97.06 89 CYS B CA 1
ATOM 1896 C C . CYS B 1 89 ? 12.078 -0.119 2.307 1 97.06 89 CYS B C 1
ATOM 1898 O O . CYS B 1 89 ? 12.203 0.09 1.1 1 97.06 89 CYS B O 1
ATOM 1900 N N . LEU B 1 90 ? 12.484 0.752 3.18 1 96.94 90 LEU B N 1
ATOM 1901 C CA . LEU B 1 90 ? 13.164 2.002 2.865 1 96.94 90 LEU B CA 1
ATOM 1902 C C . LEU B 1 90 ? 14.648 1.908 3.203 1 96.94 90 LEU B C 1
ATOM 1904 O O . LEU B 1 90 ? 15.016 1.76 4.371 1 96.94 90 LEU B O 1
ATOM 1908 N N . CYS B 1 91 ? 15.484 2.033 2.164 1 95.88 91 CYS B N 1
ATOM 1909 C CA . CYS B 1 91 ? 16.922 1.92 2.332 1 95.88 91 CYS B CA 1
ATOM 1910 C C . CYS B 1 91 ? 17.641 3.111 1.71 1 95.88 91 CYS B C 1
ATOM 1912 O O . CYS B 1 91 ? 17.047 3.873 0.949 1 95.88 91 CYS B O 1
ATOM 1914 N N . GLU B 1 92 ? 18.906 3.129 2.062 1 93.38 92 GLU B N 1
ATOM 1915 C CA . GLU B 1 92 ? 19.719 4.223 1.524 1 93.38 92 GLU B CA 1
ATOM 1916 C C . GLU B 1 92 ? 19.797 4.156 0.001 1 93.38 92 GLU B C 1
ATOM 1918 O O . GLU B 1 92 ? 19.891 3.07 -0.574 1 93.38 92 GLU B O 1
ATOM 1923 N N . ASP B 1 93 ? 19.688 5.254 -0.625 1 91.81 93 ASP B N 1
ATOM 1924 C CA . ASP B 1 93 ? 19.875 5.418 -2.064 1 91.81 93 ASP B CA 1
ATOM 1925 C C . ASP B 1 93 ? 18.781 4.684 -2.842 1 91.81 93 ASP B C 1
ATOM 1927 O O . ASP B 1 93 ? 19 4.262 -3.979 1 91.81 93 ASP B O 1
ATOM 1931 N N . SER B 1 94 ? 17.766 4.312 -2.264 1 93.88 94 SER B N 1
ATOM 1932 C CA . SER B 1 94 ? 16.609 3.672 -2.896 1 93.88 94 SER B CA 1
ATOM 1933 C C . SER B 1 94 ? 15.32 4.406 -2.564 1 93.88 94 SER B C 1
ATOM 1935 O O . SER B 1 94 ? 14.477 3.891 -1.83 1 93.88 94 SER B O 1
ATOM 1937 N N . PRO B 1 95 ? 15.242 5.578 -3.105 1 97.19 95 PRO B N 1
ATOM 1938 C CA . PRO B 1 95 ? 14.016 6.332 -2.82 1 97.19 95 PRO B CA 1
ATOM 1939 C C . PRO B 1 95 ? 12.758 5.613 -3.297 1 97.19 95 PRO B C 1
ATOM 1941 O O . PRO B 1 95 ? 12.812 4.832 -4.246 1 97.19 95 PRO B O 1
ATOM 1944 N N . LYS B 1 96 ? 11.688 5.859 -2.584 1 97.94 96 LYS B N 1
ATOM 1945 C CA . LYS B 1 96 ? 10.398 5.242 -2.896 1 97.94 96 LYS B CA 1
ATOM 1946 C C . LYS B 1 96 ? 9.367 6.293 -3.291 1 97.94 96 LYS B C 1
ATOM 1948 O O . LYS B 1 96 ? 9.32 7.375 -2.705 1 97.94 96 LYS B O 1
ATOM 1953 N N . THR B 1 97 ? 8.562 5.934 -4.273 1 98.19 97 THR B N 1
ATOM 1954 C CA . THR B 1 97 ? 7.492 6.816 -4.715 1 98.19 97 THR B CA 1
ATOM 1955 C C . THR B 1 97 ? 6.145 6.102 -4.66 1 98.19 97 THR B C 1
ATOM 1957 O O . THR B 1 97 ? 6.047 4.926 -5.02 1 98.19 97 THR B O 1
ATOM 1960 N N . PHE B 1 98 ? 5.164 6.863 -4.297 1 97.88 98 PHE B N 1
ATOM 1961 C CA . PHE B 1 98 ? 3.811 6.352 -4.133 1 97.88 98 PHE B CA 1
ATOM 1962 C C . PHE B 1 98 ? 2.805 7.242 -4.852 1 97.88 98 PHE B C 1
ATOM 1964 O O . PHE B 1 98 ? 3.051 8.438 -5.043 1 97.88 98 PHE B O 1
ATOM 1971 N N . TYR B 1 99 ? 1.664 6.594 -5.145 1 97.12 99 TYR B N 1
ATOM 1972 C CA . TYR B 1 99 ? 0.634 7.371 -5.828 1 97.12 99 TYR B CA 1
ATOM 1973 C C . TYR B 1 99 ? -0.743 7.086 -5.238 1 97.12 99 TYR B C 1
ATOM 1975 O O . TYR B 1 99 ? -1.066 5.938 -4.926 1 97.12 99 TYR B O 1
ATOM 1983 N N . TRP B 1 100 ? -1.479 8.109 -5.148 1 97.25 100 TRP B N 1
ATOM 1984 C CA . TRP B 1 100 ? -2.891 8.031 -4.789 1 97.25 100 TRP B CA 1
ATOM 1985 C C . TRP B 1 100 ? -3.744 8.844 -5.762 1 97.25 100 TRP B C 1
ATOM 1987 O O . TRP B 1 100 ? -3.336 9.914 -6.211 1 97.25 100 TRP B O 1
ATOM 1997 N N . GLU B 1 101 ? -4.891 8.336 -6.055 1 95.31 101 GLU B N 1
ATOM 1998 C CA . GLU B 1 101 ? -5.863 9.055 -6.863 1 95.31 101 GLU B CA 1
ATOM 1999 C C . GLU B 1 101 ? -7.195 9.203 -6.129 1 95.31 101 GLU B C 1
ATOM 2001 O O . GLU B 1 101 ? -7.75 8.219 -5.641 1 95.31 101 GLU B O 1
ATOM 2006 N N . PHE B 1 102 ? -7.734 10.461 -6.129 1 95.25 102 PHE B N 1
ATOM 2007 C CA . PHE B 1 102 ? -8.984 10.719 -5.422 1 95.25 102 PHE B CA 1
ATOM 2008 C C . PHE B 1 102 ? -9.57 12.062 -5.832 1 95.25 102 PHE B C 1
ATOM 2010 O O . PHE B 1 102 ? -8.844 12.969 -6.242 1 95.25 102 PHE B O 1
ATOM 2017 N N . PRO B 1 103 ? -10.852 12.211 -5.688 1 95 103 PRO B N 1
ATOM 2018 C CA . PRO B 1 103 ? -11.461 13.516 -5.961 1 95 103 PRO B CA 1
ATOM 2019 C C . PRO B 1 103 ? -11.398 14.453 -4.762 1 95 103 PRO B C 1
ATOM 2021 O O . PRO B 1 103 ? -11.367 14 -3.615 1 95 103 PRO B O 1
ATOM 2024 N N . VAL B 1 104 ? -11.281 15.727 -5.098 1 93.94 104 VAL B N 1
ATOM 2025 C CA . VAL B 1 104 ? -11.391 16.766 -4.07 1 93.94 104 VAL B CA 1
ATOM 2026 C C . VAL B 1 104 ? -12.633 17.609 -4.324 1 93.94 104 VAL B C 1
ATOM 2028 O O . VAL B 1 104 ? -12.664 18.406 -5.266 1 93.94 104 VAL B O 1
ATOM 2031 N N . VAL B 1 105 ? -13.625 17.453 -3.418 1 92.44 105 VAL B N 1
ATOM 2032 C CA . VAL B 1 105 ? -14.906 18.094 -3.656 1 92.44 105 VAL B CA 1
ATOM 2033 C C . VAL B 1 105 ? -15.086 19.266 -2.693 1 92.44 105 VAL B C 1
ATOM 2035 O O . VAL B 1 105 ? -16.016 20.078 -2.84 1 92.44 105 VAL B O 1
ATOM 2038 N N . ARG B 1 106 ? -14.258 19.438 -1.751 1 93 106 ARG B N 1
ATOM 2039 C CA . ARG B 1 106 ? -14.242 20.547 -0.81 1 93 106 ARG B CA 1
ATOM 2040 C C . ARG B 1 106 ? -12.828 20.844 -0.319 1 93 106 ARG B C 1
ATOM 2042 O O . ARG B 1 106 ? -11.914 20.062 -0.553 1 93 106 ARG B O 1
ATOM 2049 N N . GLN B 1 107 ? -12.75 21.922 0.263 1 93.31 107 GLN B N 1
ATOM 2050 C CA . GLN B 1 107 ? -11.445 22.219 0.848 1 93.31 107 GLN B CA 1
ATOM 2051 C C . GLN B 1 107 ? -11.109 21.234 1.961 1 93.31 107 GLN B C 1
ATOM 2053 O O . GLN B 1 107 ? -11.938 20.969 2.832 1 93.31 107 GLN B O 1
ATOM 2058 N N . VAL B 1 108 ? -9.883 20.703 1.832 1 92.75 108 VAL B N 1
ATOM 2059 C CA . VAL B 1 108 ? -9.477 19.719 2.824 1 92.75 108 VAL B CA 1
ATOM 2060 C C . VAL B 1 108 ? -7.992 19.875 3.145 1 92.75 108 VAL B C 1
ATOM 2062 O O . VAL B 1 108 ? -7.211 20.297 2.289 1 92.75 108 VAL B O 1
ATOM 2065 N N . ASP B 1 109 ? -7.648 19.641 4.324 1 90.44 109 ASP B N 1
ATOM 2066 C CA . ASP B 1 109 ? -6.254 19.469 4.73 1 90.44 109 ASP B CA 1
ATOM 2067 C C . ASP B 1 109 ? -5.844 18 4.676 1 90.44 109 ASP B C 1
ATOM 2069 O O . ASP B 1 109 ? -6.5 17.156 5.273 1 90.44 109 ASP B O 1
ATOM 2073 N N . ILE B 1 110 ? -4.777 17.781 3.979 1 93.94 110 ILE B N 1
ATOM 2074 C CA . ILE B 1 110 ? -4.32 16.391 3.924 1 93.94 110 ILE B CA 1
ATOM 2075 C C . ILE B 1 110 ? -2.891 16.297 4.449 1 93.94 110 ILE B C 1
ATOM 2077 O O . ILE B 1 110 ? -2.156 17.297 4.445 1 93.94 110 ILE B O 1
ATOM 2081 N N . ALA B 1 111 ? -2.523 15.117 4.961 1 94.5 111 ALA B N 1
ATOM 2082 C CA . ALA B 1 111 ? -1.146 14.852 5.367 1 94.5 111 ALA B CA 1
ATOM 2083 C C . ALA B 1 111 ? -0.657 13.523 4.805 1 94.5 111 ALA B C 1
ATOM 2085 O O . ALA B 1 111 ? -1.396 12.531 4.801 1 94.5 111 ALA B O 1
ATOM 2086 N N . LEU B 1 112 ? 0.46 13.602 4.227 1 96.44 112 LEU B N 1
ATOM 2087 C CA . LEU B 1 112 ? 1.211 12.375 3.953 1 96.44 112 LEU B CA 1
ATOM 2088 C C . LEU B 1 112 ? 2.004 11.945 5.18 1 96.44 112 LEU B C 1
ATOM 2090 O O . LEU B 1 112 ? 2.828 12.703 5.695 1 96.44 112 LEU B O 1
ATOM 2094 N N . VAL B 1 113 ? 1.775 10.695 5.641 1 94.25 113 VAL B N 1
ATOM 2095 C CA . VAL B 1 113 ? 2.359 10.234 6.898 1 94.25 113 VAL B CA 1
ATOM 2096 C C . VAL B 1 113 ? 3.242 9.016 6.645 1 94.25 113 VAL B C 1
ATOM 2098 O O . VAL B 1 113 ? 2.869 8.117 5.883 1 94.25 113 VAL B O 1
ATOM 2101 N N . ALA B 1 114 ? 4.379 9.031 7.234 1 96.06 114 ALA B N 1
ATOM 2102 C CA . ALA B 1 114 ? 5.254 7.863 7.262 1 96.06 114 ALA B CA 1
ATOM 2103 C C . ALA B 1 114 ? 5.5 7.395 8.695 1 96.06 114 ALA B C 1
ATOM 2105 O O . ALA B 1 114 ? 5.953 8.172 9.539 1 96.06 114 ALA B O 1
ATOM 2106 N N . LYS B 1 115 ? 5.16 6.211 8.992 1 94.69 115 LYS B N 1
ATOM 2107 C CA . LYS B 1 115 ? 5.441 5.555 10.266 1 94.69 115 LYS B CA 1
ATOM 2108 C C . LYS B 1 115 ? 6.418 4.395 10.078 1 94.69 115 LYS B C 1
ATOM 2110 O O . LYS B 1 115 ? 6.184 3.502 9.266 1 94.69 115 LYS B O 1
ATOM 2115 N N . ILE B 1 116 ? 7.512 4.473 10.844 1 95.31 116 ILE B N 1
ATOM 2116 C CA . ILE B 1 116 ? 8.469 3.371 10.805 1 95.31 116 ILE B CA 1
ATOM 2117 C C . ILE B 1 116 ? 8.031 2.271 11.766 1 95.31 116 ILE B C 1
ATOM 2119 O O . ILE B 1 116 ? 7.797 2.529 12.953 1 95.31 116 ILE B O 1
ATOM 2123 N N . ILE B 1 117 ? 7.941 1.021 11.234 1 95.5 117 ILE B N 1
ATOM 2124 C CA . ILE B 1 117 ? 7.422 -0.078 12.047 1 95.5 117 ILE B CA 1
ATOM 2125 C C . ILE B 1 117 ? 8.406 -1.247 12.016 1 95.5 117 ILE B C 1
ATOM 2127 O O . ILE B 1 117 ? 9.375 -1.233 11.258 1 95.5 117 ILE B O 1
ATOM 2131 N N . SER B 1 118 ? 8.109 -2.18 12.992 1 93.19 118 SER B N 1
ATOM 2132 C CA . SER B 1 118 ? 8.891 -3.414 13.008 1 93.19 118 SER B CA 1
ATOM 2133 C C . SER B 1 118 ? 8.109 -4.566 12.383 1 93.19 118 SER B C 1
ATOM 2135 O O . SER B 1 118 ? 7.184 -5.098 13 1 93.19 118 SER B O 1
ATOM 2137 N N . GLU B 1 119 ? 8.078 -4.672 11.188 1 90.5 119 GLU B N 1
ATOM 2138 C CA . GLU B 1 119 ? 7.434 -5.797 10.523 1 90.5 119 GLU B CA 1
ATOM 2139 C C . GLU B 1 119 ? 8.453 -6.676 9.812 1 90.5 119 GLU B C 1
ATOM 2141 O O . GLU B 1 119 ? 9.352 -6.172 9.125 1 90.5 119 GLU B O 1
ATOM 2146 N N . GLU B 1 120 ? 8.227 -7.961 10.023 1 86.94 120 GLU B N 1
ATOM 2147 C CA . GLU B 1 120 ? 9.172 -8.906 9.438 1 86.94 120 GLU B CA 1
ATOM 2148 C C . GLU B 1 120 ? 8.812 -9.219 7.992 1 86.94 120 GLU B C 1
ATOM 2150 O O . GLU B 1 120 ? 7.691 -8.969 7.551 1 86.94 120 GLU B O 1
ATOM 2155 N N . ASN B 1 121 ? 9.68 -9.625 7.277 1 84.5 121 ASN B N 1
ATOM 2156 C CA . ASN B 1 121 ? 9.531 -10.164 5.926 1 84.5 121 ASN B CA 1
ATOM 2157 C C . ASN B 1 121 ? 9.148 -9.07 4.934 1 84.5 121 ASN B C 1
ATOM 2159 O O . ASN B 1 121 ? 8.453 -9.336 3.949 1 84.5 121 ASN B O 1
ATOM 2163 N N . ILE B 1 122 ? 9.336 -7.871 5.289 1 92.25 122 ILE B N 1
ATOM 2164 C CA . ILE B 1 122 ? 9.164 -6.758 4.363 1 92.25 122 ILE B CA 1
ATOM 2165 C C . ILE B 1 122 ? 10.492 -6.441 3.678 1 92.25 122 ILE B C 1
ATOM 2167 O O . ILE B 1 122 ? 10.555 -6.34 2.451 1 92.25 122 ILE B O 1
ATOM 2171 N N . CYS B 1 123 ? 11.516 -6.309 4.512 1 91.75 123 CYS B N 1
ATOM 2172 C CA . CYS B 1 123 ? 12.859 -6.172 3.955 1 91.75 123 CYS B CA 1
ATOM 2173 C C . CYS B 1 123 ? 13.508 -7.539 3.762 1 91.75 123 CYS B C 1
ATOM 2175 O O . CYS B 1 123 ? 13.742 -8.266 4.73 1 91.75 123 CYS B O 1
ATOM 2177 N N . THR B 1 124 ? 13.781 -7.883 2.57 1 81.88 124 THR B N 1
ATOM 2178 C CA . THR B 1 124 ? 14.234 -9.234 2.275 1 81.88 124 THR B CA 1
ATOM 2179 C C . THR B 1 124 ? 15.758 -9.312 2.318 1 81.88 124 THR B C 1
ATOM 2181 O O . THR B 1 124 ? 16.328 -10.375 2.607 1 81.88 124 THR B O 1
ATOM 2184 N N . ASP B 1 125 ? 16.391 -8.25 2.074 1 79 125 ASP B N 1
ATOM 2185 C CA . ASP B 1 125 ? 17.828 -8.32 1.907 1 79 125 ASP B CA 1
ATOM 2186 C C . ASP B 1 125 ? 18.547 -7.535 3.006 1 79 125 ASP B C 1
ATOM 2188 O O . ASP B 1 125 ? 19.719 -7.188 2.865 1 79 125 ASP B O 1
ATOM 2192 N N . ALA B 1 126 ? 17.844 -7.145 3.941 1 82.75 126 ALA B N 1
ATOM 2193 C CA . ALA B 1 126 ? 18.469 -6.332 4.984 1 82.75 126 ALA B CA 1
ATOM 2194 C C . ALA B 1 126 ? 17.734 -6.5 6.316 1 82.75 126 ALA B C 1
ATOM 2196 O O . ALA B 1 126 ? 16.562 -6.898 6.344 1 82.75 126 ALA B O 1
ATOM 2197 N N . ILE B 1 127 ? 18.531 -6.285 7.352 1 87.81 127 ILE B N 1
ATOM 2198 C CA . ILE B 1 127 ? 17.906 -6.164 8.664 1 87.81 127 ILE B CA 1
ATOM 2199 C C . ILE B 1 127 ? 17.406 -4.738 8.867 1 87.81 127 ILE B C 1
ATOM 2201 O O . ILE B 1 127 ? 18.141 -3.777 8.688 1 87.81 127 ILE B O 1
ATOM 2205 N N . SER B 1 128 ? 16.188 -4.621 9.141 1 94 128 SER B N 1
ATOM 2206 C CA . SER B 1 128 ? 15.617 -3.289 9.305 1 94 128 SER B CA 1
ATOM 2207 C C . SER B 1 128 ? 15.648 -2.85 10.766 1 94 128 SER B C 1
ATOM 2209 O O . SER B 1 128 ? 15.625 -3.684 11.672 1 94 128 SER B O 1
ATOM 2211 N N . VAL B 1 129 ? 15.742 -1.55 10.992 1 95.25 129 VAL B N 1
ATOM 2212 C CA . VAL B 1 129 ? 15.766 -0.986 12.336 1 95.25 129 VAL B CA 1
ATOM 2213 C C . VAL B 1 129 ? 14.641 0.035 12.492 1 95.25 129 VAL B C 1
ATOM 2215 O O . VAL B 1 129 ? 14.078 0.498 11.5 1 95.25 129 VAL B O 1
ATOM 2218 N N . ILE B 1 130 ? 14.234 0.262 13.773 1 94.56 130 ILE B N 1
ATOM 2219 C CA . ILE B 1 130 ? 13.406 1.415 14.109 1 94.56 130 ILE B CA 1
ATOM 2220 C C . ILE B 1 130 ? 14.281 2.516 14.711 1 94.56 130 ILE B C 1
ATOM 2222 O O . ILE B 1 130 ? 14.852 2.346 15.789 1 94.56 130 ILE B O 1
ATOM 2226 N N . PRO B 1 131 ? 14.406 3.588 14 1 91.62 131 PRO B N 1
ATOM 2227 C CA . PRO B 1 131 ? 15.234 4.656 14.562 1 91.62 131 PRO B CA 1
ATOM 2228 C C . PRO B 1 131 ? 14.703 5.191 15.883 1 91.62 131 PRO B C 1
ATOM 2230 O O . PRO B 1 131 ? 13.5 5.098 16.156 1 91.62 131 PRO B O 1
ATOM 2233 N N . ASN B 1 132 ? 15.555 5.762 16.656 1 86.44 132 ASN B N 1
ATOM 2234 C CA . ASN B 1 132 ? 15.188 6.309 17.953 1 86.44 132 ASN B CA 1
ATOM 2235 C C . ASN B 1 132 ? 14.289 7.539 17.812 1 86.44 132 ASN B C 1
ATOM 2237 O O . ASN B 1 132 ? 13.461 7.805 18.688 1 86.44 132 ASN B O 1
ATOM 2241 N N . LYS B 1 133 ? 14.539 8.203 16.812 1 83.44 133 LYS B N 1
ATOM 2242 C CA . LYS B 1 133 ? 13.727 9.383 16.531 1 83.44 133 LYS B CA 1
ATOM 2243 C C . LYS B 1 133 ? 13.25 9.391 15.078 1 83.44 133 LYS B C 1
ATOM 2245 O O . LYS B 1 133 ? 13.844 8.734 14.227 1 83.44 133 LYS B O 1
ATOM 2250 N N . GLY B 1 134 ? 12.203 10.102 14.883 1 81.12 134 GLY B N 1
ATOM 2251 C CA . GLY B 1 134 ? 11.75 10.289 13.508 1 81.12 134 GLY B CA 1
ATOM 2252 C C . GLY B 1 134 ? 11.023 9.078 12.945 1 81.12 134 GLY B C 1
ATOM 2253 O O . GLY B 1 134 ? 11.062 8.836 11.742 1 81.12 134 GLY B O 1
ATOM 2254 N N . ASN B 1 135 ? 10.586 8.289 13.828 1 86.81 135 ASN B N 1
ATOM 2255 C CA . ASN B 1 135 ? 9.891 7.086 13.375 1 86.81 135 ASN B CA 1
ATOM 2256 C C . ASN B 1 135 ? 8.43 7.375 13.055 1 86.81 135 ASN B C 1
ATOM 2258 O O . ASN B 1 135 ? 7.652 6.457 12.789 1 86.81 135 ASN B O 1
ATOM 2262 N N . PHE B 1 136 ? 8.094 8.578 13.164 1 90.38 136 PHE B N 1
ATOM 2263 C CA . PHE B 1 136 ? 6.805 9.125 12.742 1 90.38 136 PHE B CA 1
ATOM 2264 C C . PHE B 1 136 ? 6.977 10.523 12.164 1 90.38 136 PHE B C 1
ATOM 2266 O O . PHE B 1 136 ? 7.43 11.438 12.852 1 90.38 136 PHE B O 1
ATOM 2273 N N . THR B 1 137 ? 6.766 10.641 10.875 1 90.5 137 THR B N 1
ATOM 2274 C CA . THR B 1 137 ? 6.934 11.922 10.203 1 90.5 137 THR B CA 1
ATOM 2275 C C . THR B 1 137 ? 5.781 12.18 9.234 1 90.5 137 THR B C 1
ATOM 2277 O O . THR B 1 137 ? 5.117 11.242 8.789 1 90.5 137 THR B O 1
ATOM 2280 N N . TYR B 1 138 ? 5.48 13.445 8.969 1 92.25 138 TYR B N 1
ATOM 2281 C CA . TYR B 1 138 ? 4.395 13.758 8.047 1 92.25 138 TYR B CA 1
ATOM 2282 C C . TYR B 1 138 ? 4.617 15.109 7.383 1 92.25 138 TYR B C 1
ATOM 2284 O O . TYR B 1 138 ? 5.402 15.93 7.871 1 92.25 138 TYR B O 1
ATOM 2292 N N . ILE B 1 139 ? 4.051 15.398 6.289 1 92.94 139 ILE B N 1
ATOM 2293 C CA . ILE B 1 139 ? 3.949 16.688 5.621 1 92.94 139 ILE B CA 1
ATOM 2294 C C . ILE B 1 139 ? 2.492 16.969 5.27 1 92.94 139 ILE B C 1
ATOM 2296 O O . ILE B 1 139 ? 1.736 16.062 4.938 1 92.94 139 ILE B O 1
ATOM 2300 N N . ARG B 1 140 ? 2.131 18.203 5.359 1 92.94 140 ARG B N 1
ATOM 2301 C CA . ARG B 1 140 ? 0.732 18.578 5.18 1 92.94 140 ARG B CA 1
ATOM 2302 C C . ARG B 1 140 ? 0.565 19.516 3.979 1 92.94 140 ARG B C 1
ATOM 2304 O O . ARG B 1 140 ? 1.478 20.266 3.639 1 92.94 140 ARG B O 1
ATOM 2311 N N . ARG B 1 141 ? -0.591 19.438 3.402 1 92.5 141 ARG B N 1
ATOM 2312 C CA . ARG B 1 141 ? -0.982 20.344 2.332 1 92.5 141 ARG B CA 1
ATOM 2313 C C . ARG B 1 141 ? -2.477 20.656 2.387 1 92.5 141 ARG B C 1
ATOM 2315 O O . ARG B 1 141 ? -3.273 19.797 2.773 1 92.5 141 ARG B O 1
ATOM 2322 N N . LYS B 1 142 ? -2.814 21.797 1.975 1 92 142 LYS B N 1
ATOM 2323 C CA . LYS B 1 142 ? -4.219 22.156 1.791 1 92 142 LYS B CA 1
ATOM 2324 C C . LYS B 1 142 ? -4.645 21.984 0.335 1 92 142 LYS B C 1
ATOM 2326 O O . LYS B 1 142 ? -3.932 22.406 -0.578 1 92 142 LYS B O 1
ATOM 2331 N N . LEU B 1 143 ? -5.754 21.281 0.183 1 92.69 143 LEU B N 1
ATOM 2332 C CA . LEU B 1 143 ? -6.277 21.078 -1.162 1 92.69 143 LEU B CA 1
ATOM 2333 C C . LEU B 1 143 ? -7.664 21.703 -1.304 1 92.69 143 LEU B C 1
ATOM 2335 O O . LEU B 1 143 ? -8.477 21.641 -0.376 1 92.69 143 LEU B O 1
ATOM 2339 N N . SER B 1 144 ? -7.848 22.344 -2.441 1 92.56 144 SER B N 1
ATOM 2340 C CA . SER B 1 144 ? -9.156 22.906 -2.76 1 92.56 144 SER B CA 1
ATOM 2341 C C . SER B 1 144 ? -9.609 22.5 -4.156 1 92.56 144 SER B C 1
ATOM 2343 O O . SER B 1 144 ? -8.781 22.281 -5.043 1 92.56 144 SER B O 1
ATOM 2345 N N . PRO B 1 145 ? -11.008 22.312 -4.293 1 90.44 145 PRO B N 1
ATOM 2346 C CA . PRO B 1 145 ? -11.484 22.062 -5.66 1 90.44 145 PRO B CA 1
ATOM 2347 C C . PRO B 1 145 ? -11.188 23.219 -6.605 1 90.44 145 PRO B C 1
ATOM 2349 O O . PRO B 1 145 ? -11 24.359 -6.156 1 90.44 145 PRO B O 1
ATOM 2352 N N . GLN B 1 146 ? -11.008 22.844 -7.809 1 82.94 146 GLN B N 1
ATOM 2353 C CA . GLN B 1 146 ? -10.805 23.906 -8.797 1 82.94 146 GLN B CA 1
ATOM 2354 C C . GLN B 1 146 ? -11.875 23.844 -9.883 1 82.94 146 GLN B C 1
ATOM 2356 O O . GLN B 1 146 ? -12.383 22.766 -10.203 1 82.94 146 GLN B O 1
#

pLDDT: mean 80.98, std 22.34, range [27.3, 98.19]

Radius of gyration: 20.46 Å; Cα contacts (8 Å, |Δi|>4): 625; chains: 2; bounding box: 91×51×44 Å

Solvent-accessible surface area (backbone atoms only — not comparable to full-atom values): 16603 Å² total; per-residue (Å²): 136,81,82,83,73,79,70,74,70,62,43,51,53,58,60,28,57,48,43,56,66,65,67,46,89,74,76,70,69,70,80,75,90,50,45,61,46,72,52,77,45,80,43,61,38,90,90,43,50,30,36,33,38,38,38,35,36,41,36,34,82,38,83,62,27,26,31,37,37,36,38,57,49,41,64,52,88,78,53,76,54,44,60,43,27,39,34,37,55,44,31,49,90,44,67,44,77,47,79,37,49,40,74,38,91,47,76,35,44,35,31,49,35,39,36,49,43,93,61,82,87,58,46,58,69,51,74,63,50,70,60,94,56,53,36,63,46,68,52,73,48,78,44,65,52,104,136,81,82,81,72,77,81,76,79,63,46,56,52,57,62,28,56,49,44,57,66,63,61,38,88,68,66,72,75,72,81,75,88,50,44,61,47,71,51,78,46,81,42,61,37,88,92,43,50,30,36,34,39,39,39,36,37,41,34,34,83,39,83,63,27,27,31,36,38,35,36,57,47,43,62,52,89,78,53,76,52,43,60,43,26,40,35,37,56,44,29,48,91,43,66,45,76,47,78,36,50,39,73,38,90,50,74,36,46,35,31,49,35,39,34,51,44,96,63,81,86,60,44,55,63,51,75,62,49,72,60,96,57,53,37,63,45,60,51,73,48,80,44,65,52,104

InterPro domains:
  IPR007990 Prolactin-inducible protein [PF05326] (4-125)
  IPR007990 Prolactin-inducible protein [PTHR15096] (1-143)
  IPR013783 Immunoglobulin-like fold [G3DSA:2.60.40.10] (29-144)
  IPR014756 Immunoglobulin E-set [SSF81296] (31-143)